Protein AF-A0A928QUG6-F1 (afdb_monomer_lite)

Foldseek 3Di:
DDDPDDDDDDDDDDDDFDAAPPPRHTDHPPDQADPVPRHGRDDPDPPDDDDDCPQLPDAQDFADWDWFDAPNDIQIAHSQARSLLVLLVSLLVLLVVLLVVLVVVCVVQPDFLLSCLPVSLVSLLVSLLSLLVNLVVNCVSVVHDPADSLRLLLVLLQVAQPLLQLVLVLQVLLQVQLCVQPVDNDRLCVQDPLQDDDDDGSSSSSRSRPDDDPDRNSVPSVPRRADPVRRRVSRVPRPPVVSSVSSSRSSSCSSLSSSVVCVVVPNRHDHDDPVLLVVLVVLVVCLVVVVDDPVCNVVSLSSSCRSPCPRPCSLVSLCVVRHDDPRSCVSCVSNDD

Structure (mmCIF, N/CA/C/O backbone):
data_AF-A0A928QUG6-F1
#
_entry.id   AF-A0A928QUG6-F1
#
loop_
_atom_site.group_PDB
_atom_site.id
_atom_site.type_symbol
_atom_site.label_atom_id
_atom_site.label_alt_id
_atom_site.label_comp_id
_atom_site.label_asym_id
_atom_site.label_entity_id
_atom_site.label_seq_id
_atom_site.pdbx_PDB_ins_code
_atom_site.Cartn_x
_atom_site.Cartn_y
_atom_site.Cartn_z
_atom_site.occupancy
_atom_site.B_iso_or_equiv
_atom_site.auth_seq_id
_atom_site.auth_comp_id
_atom_site.auth_asym_id
_atom_site.auth_atom_id
_atom_site.pdbx_PDB_model_num
ATOM 1 N N . MET A 1 1 ? -12.795 -9.755 -12.527 1.00 24.89 1 MET A N 1
ATOM 2 C CA . MET A 1 1 ? -13.502 -8.459 -12.502 1.00 24.89 1 MET A CA 1
ATOM 3 C C . MET A 1 1 ? -12.759 -7.602 -11.503 1.00 24.89 1 MET A C 1
ATOM 5 O O . MET A 1 1 ? -12.905 -7.826 -10.313 1.00 24.89 1 MET A O 1
ATOM 9 N N . GLY A 1 2 ? -11.847 -6.770 -11.998 1.00 34.31 2 GLY A N 1
ATOM 10 C CA . GLY A 1 2 ? -10.959 -5.951 -11.181 1.00 34.31 2 GLY A CA 1
ATOM 11 C C . GLY A 1 2 ? -11.266 -4.487 -11.429 1.00 34.31 2 GLY A C 1
ATOM 12 O O . GLY A 1 2 ? -11.304 -4.072 -12.585 1.00 34.31 2 GLY A O 1
ATOM 13 N N . ILE A 1 3 ? -11.521 -3.744 -10.355 1.00 27.66 3 ILE A N 1
ATOM 14 C CA . ILE A 1 3 ? -11.575 -2.283 -10.360 1.00 27.66 3 ILE A CA 1
ATOM 15 C C . ILE A 1 3 ? -11.129 -1.798 -8.968 1.00 27.66 3 ILE A C 1
ATOM 17 O O . ILE A 1 3 ? -11.948 -1.440 -8.133 1.00 27.66 3 ILE A O 1
ATOM 21 N N . TYR A 1 4 ? -9.822 -1.812 -8.700 1.00 31.61 4 TYR A N 1
ATOM 22 C CA . TYR A 1 4 ? -9.217 -0.984 -7.648 1.00 31.61 4 TYR A CA 1
ATOM 23 C C . TYR A 1 4 ? -8.287 0.015 -8.329 1.00 31.61 4 TYR A C 1
ATOM 25 O O . TYR A 1 4 ? -7.067 -0.101 -8.299 1.00 31.61 4 TYR A O 1
ATOM 33 N N . GLY A 1 5 ? -8.901 0.966 -9.028 1.00 32.59 5 GLY A N 1
ATOM 34 C CA . GLY A 1 5 ? -8.233 2.124 -9.596 1.00 32.59 5 GLY A CA 1
ATOM 35 C C . GLY A 1 5 ? -8.804 3.385 -8.965 1.00 32.59 5 GLY A C 1
ATOM 36 O O . GLY A 1 5 ? -10.018 3.485 -8.808 1.00 32.59 5 GLY A O 1
ATOM 37 N N . ILE A 1 6 ? -7.910 4.342 -8.714 1.00 32.06 6 ILE A N 1
ATOM 38 C CA . ILE A 1 6 ? -8.119 5.696 -8.180 1.00 32.06 6 ILE A CA 1
ATOM 39 C C . ILE A 1 6 ? -8.031 5.752 -6.655 1.00 32.06 6 ILE A C 1
ATOM 41 O O . ILE A 1 6 ? -9.001 5.438 -5.985 1.00 32.06 6 ILE A O 1
ATOM 45 N N . LEU A 1 7 ? -6.883 6.209 -6.144 1.00 27.28 7 LEU A N 1
ATOM 46 C CA . LEU A 1 7 ? -6.779 7.265 -5.131 1.00 27.28 7 LEU A CA 1
ATOM 47 C C . LEU A 1 7 ? -5.344 7.840 -5.130 1.00 27.28 7 LEU A C 1
ATOM 49 O O . LEU A 1 7 ? -4.390 7.117 -5.408 1.00 27.28 7 LEU A O 1
ATOM 53 N N . GLU A 1 8 ? -5.266 9.137 -4.813 1.00 32.50 8 GLU A N 1
ATOM 54 C CA . GLU A 1 8 ? -4.092 9.961 -4.464 1.00 32.50 8 GLU A CA 1
ATOM 55 C C . GLU A 1 8 ? -3.294 10.626 -5.614 1.00 32.50 8 GLU A C 1
ATOM 57 O O . GLU A 1 8 ? -2.327 10.102 -6.160 1.00 32.50 8 GLU A O 1
ATOM 62 N N . GLN A 1 9 ? -3.686 11.869 -5.939 1.00 29.44 9 GLN A N 1
ATOM 63 C CA . GLN A 1 9 ? -2.802 12.908 -6.487 1.00 29.44 9 GLN A CA 1
ATOM 64 C C . GLN A 1 9 ? -2.521 13.924 -5.372 1.00 29.44 9 GLN A C 1
ATOM 66 O O . GLN A 1 9 ? -3.443 14.502 -4.802 1.00 29.44 9 GLN A O 1
ATOM 71 N N . THR A 1 10 ? -1.246 14.137 -5.056 1.00 31.88 10 THR A N 1
ATOM 72 C CA . THR A 1 10 ? -0.776 15.000 -3.966 1.00 31.88 10 THR A CA 1
ATOM 73 C C . THR A 1 10 ? -0.618 16.465 -4.395 1.00 31.88 10 THR A C 1
ATOM 75 O O . THR A 1 10 ? -0.184 16.768 -5.506 1.00 31.88 10 THR A O 1
ATOM 78 N N . ALA A 1 11 ? -0.912 17.397 -3.479 1.00 36.25 11 ALA A N 1
ATOM 79 C CA . ALA A 1 11 ? -0.537 18.808 -3.583 1.00 36.25 11 ALA A CA 1
ATOM 80 C C . ALA A 1 11 ? -0.188 19.392 -2.201 1.00 36.25 11 ALA A C 1
ATOM 82 O O . ALA A 1 11 ? -1.088 19.690 -1.431 1.00 36.25 11 ALA A O 1
ATOM 83 N N . TYR A 1 12 ? 1.104 19.598 -1.915 1.00 30.88 12 TYR A N 1
ATOM 84 C CA . TYR A 1 12 ? 1.674 20.449 -0.844 1.00 30.88 12 TYR A CA 1
ATOM 85 C C . TYR A 1 12 ? 3.149 20.717 -1.237 1.00 30.88 12 TYR A C 1
ATOM 87 O O . TYR A 1 12 ? 3.777 19.818 -1.782 1.00 30.88 12 TYR A O 1
ATOM 95 N N . GLY A 1 13 ? 3.854 21.840 -1.064 1.00 27.72 13 GLY A N 1
ATOM 96 C CA . GLY A 1 13 ? 3.696 23.139 -0.410 1.00 27.72 13 GLY A CA 1
ATOM 97 C C . GLY A 1 13 ? 5.129 23.685 -0.165 1.00 27.72 13 GLY A C 1
ATOM 98 O O . GLY A 1 13 ? 5.943 22.967 0.394 1.00 27.72 13 GLY A O 1
ATOM 99 N N . GLY A 1 14 ? 5.457 24.903 -0.633 1.00 32.09 14 GLY A N 1
ATOM 100 C CA . GLY A 1 14 ? 6.634 25.737 -0.268 1.00 32.09 14 GLY A CA 1
ATOM 101 C C . GLY A 1 14 ? 8.060 25.137 -0.301 1.00 32.09 14 GLY A C 1
ATOM 102 O O . GLY A 1 14 ? 8.538 24.618 0.701 1.00 32.09 14 GLY A O 1
ATOM 103 N N . ILE A 1 15 ? 8.798 25.324 -1.405 1.00 35.66 15 ILE A N 1
ATOM 104 C CA . ILE A 1 15 ? 10.179 24.829 -1.609 1.00 35.66 15 ILE A CA 1
ATOM 105 C C . ILE A 1 15 ? 11.222 25.806 -1.026 1.00 35.66 15 ILE A C 1
ATOM 107 O O . ILE A 1 15 ? 11.335 26.946 -1.483 1.00 35.66 15 ILE A O 1
ATOM 111 N N . HIS A 1 16 ? 12.025 25.358 -0.056 1.00 43.12 16 HIS A N 1
ATOM 112 C CA . HIS A 1 16 ? 13.212 26.078 0.418 1.00 43.12 16 HIS A CA 1
ATOM 113 C C . HIS A 1 16 ? 14.397 25.808 -0.524 1.00 43.12 16 HIS A C 1
ATOM 115 O O . HIS A 1 16 ? 15.114 24.824 -0.362 1.00 43.12 16 HIS A O 1
ATOM 121 N N . MET A 1 17 ? 14.644 26.712 -1.474 1.00 52.47 17 MET A N 1
ATOM 122 C CA . MET A 1 17 ? 15.697 26.528 -2.482 1.00 52.47 17 MET A CA 1
ATOM 123 C C . MET A 1 17 ? 17.123 26.604 -1.890 1.00 52.47 17 MET A C 1
ATOM 125 O O . MET A 1 17 ? 17.480 27.630 -1.303 1.00 52.47 17 MET A O 1
ATOM 129 N N . PRO A 1 18 ? 17.969 25.565 -2.049 1.00 71.06 18 PRO A N 1
ATOM 130 C CA . PRO A 1 18 ? 19.345 25.563 -1.572 1.00 71.06 18 PRO A CA 1
ATOM 131 C C . PRO A 1 18 ? 20.275 26.435 -2.429 1.00 71.06 18 PRO A C 1
ATOM 133 O O . PRO A 1 18 ? 20.017 26.727 -3.596 1.00 71.06 18 PRO A O 1
ATOM 136 N N . PHE A 1 19 ? 21.415 26.813 -1.847 1.00 80.25 19 PHE A N 1
ATOM 137 C CA . PHE A 1 19 ? 22.471 27.579 -2.513 1.00 80.25 19 PHE A CA 1
ATOM 138 C C . PHE A 1 19 ? 23.751 26.746 -2.636 1.00 80.25 19 PHE A C 1
ATOM 140 O O . PHE A 1 19 ? 24.093 25.953 -1.756 1.00 80.25 19 PHE A O 1
ATOM 147 N N . CYS A 1 20 ? 24.486 26.929 -3.732 1.00 76.12 20 CYS A N 1
ATOM 148 C CA . CYS A 1 20 ? 25.786 26.309 -3.935 1.00 76.12 20 CYS A CA 1
ATOM 149 C C . CYS A 1 20 ? 26.795 26.861 -2.923 1.00 76.12 20 CYS A C 1
ATOM 151 O O . CYS A 1 20 ? 27.140 28.039 -2.950 1.00 76.12 20 CYS A O 1
ATOM 153 N N . THR A 1 21 ? 27.356 25.988 -2.091 1.00 78.50 21 THR A N 1
ATOM 154 C CA . THR A 1 21 ? 28.348 26.346 -1.063 1.00 78.50 21 THR A CA 1
ATOM 155 C C . THR A 1 21 ? 29.705 26.786 -1.622 1.00 78.50 21 THR A C 1
ATOM 157 O O . THR A 1 21 ? 30.584 27.167 -0.856 1.00 78.50 21 THR A O 1
ATOM 160 N N . ASN A 1 22 ? 29.898 26.727 -2.944 1.00 75.94 22 ASN A N 1
ATOM 161 C CA . ASN A 1 22 ? 31.144 27.107 -3.608 1.00 75.94 22 ASN A CA 1
ATOM 162 C C . ASN A 1 22 ? 31.076 28.462 -4.322 1.00 75.94 22 ASN A C 1
ATOM 164 O O . ASN A 1 22 ? 32.059 29.190 -4.306 1.00 75.94 22 ASN A O 1
ATOM 168 N N . CYS A 1 23 ? 29.953 28.790 -4.966 1.00 77.50 23 CYS A N 1
ATOM 169 C CA . CYS A 1 23 ? 29.808 30.027 -5.747 1.00 77.50 23 CYS A CA 1
ATOM 170 C C . CYS A 1 23 ? 28.582 30.867 -5.362 1.00 77.50 23 CYS A C 1
ATOM 172 O O . CYS A 1 23 ? 28.358 31.913 -5.956 1.00 77.50 23 CYS A O 1
ATOM 174 N N . GLY A 1 24 ? 27.776 30.424 -4.392 1.00 74.44 24 GLY A N 1
ATOM 175 C CA . GLY A 1 24 ? 26.604 31.158 -3.909 1.00 74.44 24 GLY A CA 1
ATOM 176 C C . GLY A 1 24 ? 25.381 31.108 -4.829 1.00 74.44 24 GLY A C 1
ATOM 177 O O . GLY A 1 24 ? 24.339 31.637 -4.462 1.00 74.44 24 GLY A O 1
ATOM 178 N N . THR A 1 25 ? 25.465 30.459 -5.994 1.00 79.44 25 THR A N 1
ATOM 179 C CA . THR A 1 25 ? 24.340 30.345 -6.934 1.00 79.44 25 THR A CA 1
ATOM 180 C C . THR A 1 25 ? 23.181 29.564 -6.322 1.00 79.44 25 THR A C 1
ATOM 182 O O . THR A 1 25 ? 23.383 28.481 -5.769 1.00 79.44 25 THR A O 1
ATOM 185 N N . GLN A 1 26 ? 21.961 30.079 -6.463 1.00 79.00 26 GLN A N 1
ATOM 186 C CA . GLN A 1 26 ? 20.743 29.359 -6.102 1.00 79.00 26 GLN A CA 1
ATOM 187 C C . GLN A 1 26 ? 20.560 28.143 -7.015 1.00 79.00 26 GLN A C 1
ATOM 189 O O . GLN A 1 26 ? 20.627 28.249 -8.239 1.00 79.00 26 GLN A O 1
ATOM 194 N N . VAL A 1 27 ? 20.352 26.971 -6.431 1.00 78.81 27 VAL A N 1
ATOM 195 C CA . VAL A 1 27 ? 20.217 25.711 -7.164 1.00 78.81 27 VAL A CA 1
ATOM 196 C C . VAL A 1 27 ? 18.874 25.067 -6.844 1.00 78.81 27 VAL A C 1
ATOM 198 O O . VAL A 1 27 ? 18.316 25.262 -5.769 1.00 78.81 27 VAL A O 1
ATOM 201 N N . ARG A 1 28 ? 18.333 24.298 -7.794 1.00 74.56 28 ARG A N 1
ATOM 202 C CA . ARG A 1 28 ? 17.108 23.517 -7.565 1.00 74.56 28 ARG A CA 1
ATOM 203 C C . ARG A 1 28 ? 17.367 22.468 -6.476 1.00 74.56 28 ARG A C 1
ATOM 205 O O . ARG A 1 28 ? 18.449 21.884 -6.461 1.00 74.56 28 ARG A O 1
ATOM 212 N N . ASP A 1 29 ? 16.373 22.154 -5.648 1.00 65.94 29 ASP A N 1
ATOM 213 C CA . ASP A 1 29 ? 16.453 21.132 -4.580 1.00 65.94 29 ASP A CA 1
ATOM 214 C C . ASP A 1 29 ? 16.923 19.753 -5.079 1.00 65.94 29 ASP A C 1
ATOM 216 O O . ASP A 1 29 ? 17.531 18.961 -4.349 1.00 65.94 29 ASP A O 1
ATOM 220 N N . THR A 1 30 ? 16.677 19.471 -6.358 1.00 64.56 30 THR A N 1
ATOM 221 C CA . THR A 1 30 ? 17.041 18.222 -7.031 1.00 64.56 30 THR A CA 1
ATOM 222 C C . THR A 1 30 ? 18.418 18.249 -7.707 1.00 64.56 30 THR A C 1
ATOM 224 O O . THR A 1 30 ? 18.866 17.217 -8.203 1.00 64.56 30 THR A O 1
ATOM 227 N N . ALA A 1 31 ? 19.132 19.380 -7.721 1.00 70.69 31 ALA A N 1
ATOM 228 C CA . ALA A 1 31 ? 20.411 19.503 -8.418 1.00 70.69 31 ALA A CA 1
ATOM 229 C C . ALA A 1 31 ? 21.549 18.774 -7.675 1.00 70.69 31 ALA A C 1
ATOM 231 O O . ALA A 1 31 ? 21.916 19.131 -6.556 1.00 70.69 31 ALA A O 1
ATOM 232 N N . ALA A 1 32 ? 22.147 17.767 -8.322 1.00 74.12 32 ALA A N 1
ATOM 233 C CA . ALA A 1 32 ? 23.333 17.064 -7.817 1.00 74.12 32 ALA A CA 1
ATOM 234 C C . ALA A 1 32 ? 24.632 17.868 -8.019 1.00 74.12 32 ALA A C 1
ATOM 236 O O . ALA A 1 32 ? 25.572 17.755 -7.231 1.00 74.12 32 ALA A O 1
ATOM 237 N N . PHE A 1 33 ? 24.665 18.721 -9.046 1.00 77.94 33 PHE A N 1
ATOM 238 C CA . PHE A 1 33 ? 25.792 19.584 -9.392 1.00 77.94 33 PHE A CA 1
ATOM 239 C C . PHE A 1 33 ? 25.310 21.020 -9.587 1.00 77.94 33 PHE A C 1
ATOM 241 O O . PHE A 1 33 ? 24.197 21.257 -10.060 1.00 77.94 33 PHE A O 1
ATOM 248 N N . CYS A 1 34 ? 26.150 21.988 -9.227 1.00 77.56 34 CYS A N 1
ATOM 249 C CA . CYS A 1 34 ? 25.896 23.385 -9.543 1.00 77.56 34 CYS A CA 1
ATOM 250 C C . CYS A 1 34 ? 25.986 23.594 -11.059 1.00 77.56 34 CYS A C 1
ATOM 252 O O . CYS A 1 34 ? 27.015 23.278 -11.652 1.00 77.56 34 CYS A O 1
ATOM 254 N N . HIS A 1 35 ? 24.942 24.156 -11.668 1.00 78.75 35 HIS A N 1
ATOM 255 C CA . HIS A 1 35 ? 24.927 24.452 -13.104 1.00 78.75 35 HIS A CA 1
ATOM 256 C C . HIS A 1 35 ? 25.938 25.539 -13.499 1.00 78.75 35 HIS A C 1
ATOM 258 O O . HIS A 1 35 ? 26.377 25.555 -14.641 1.00 78.75 35 HIS A O 1
ATOM 264 N N . GLU A 1 36 ? 26.351 26.390 -12.555 1.00 77.44 36 GLU A N 1
ATOM 265 C CA . GLU A 1 36 ? 27.323 27.461 -12.811 1.00 77.44 36 GLU A CA 1
ATOM 266 C C . GLU A 1 36 ? 28.781 27.015 -12.652 1.00 77.44 36 GLU A C 1
ATOM 268 O O . GLU A 1 36 ? 29.619 27.328 -13.487 1.00 77.44 36 GLU A O 1
ATOM 273 N N . CYS A 1 37 ? 29.124 26.274 -11.590 1.00 75.38 37 CYS A N 1
ATOM 274 C CA . CYS A 1 37 ? 30.528 25.920 -11.316 1.00 75.38 37 CYS A CA 1
ATOM 275 C C . CYS A 1 37 ? 30.855 24.425 -11.437 1.00 75.38 37 CYS A C 1
ATOM 277 O O . CYS A 1 37 ? 31.973 24.020 -11.124 1.00 75.38 37 CYS A O 1
ATOM 279 N N . GLY A 1 38 ? 29.887 23.587 -11.819 1.00 70.75 38 GLY A N 1
ATOM 280 C CA . GLY A 1 38 ? 30.064 22.142 -12.013 1.00 70.75 38 GLY A CA 1
ATOM 281 C C . GLY A 1 38 ? 30.342 21.336 -10.738 1.00 70.75 38 GLY A C 1
ATOM 282 O O . GLY A 1 38 ? 30.492 20.118 -10.794 1.00 70.75 38 GLY A O 1
ATOM 283 N N . LYS A 1 39 ? 30.415 21.983 -9.568 1.00 76.44 39 LYS A N 1
ATOM 284 C CA . LYS A 1 39 ? 30.767 21.328 -8.303 1.00 76.44 39 LYS A CA 1
ATOM 285 C C . LYS A 1 39 ? 29.560 20.618 -7.694 1.00 76.44 39 LYS A C 1
ATOM 287 O O . LYS A 1 39 ? 28.451 21.155 -7.693 1.00 76.44 39 LYS A O 1
ATOM 292 N N . ALA A 1 40 ? 29.789 19.422 -7.154 1.00 75.81 40 ALA A N 1
ATOM 293 C CA . ALA A 1 40 ? 28.755 18.631 -6.496 1.00 75.81 40 ALA A CA 1
ATOM 294 C C . ALA A 1 40 ? 28.164 19.377 -5.288 1.00 75.81 40 ALA A C 1
ATOM 296 O O . ALA A 1 40 ? 28.898 19.931 -4.462 1.00 75.81 40 ALA A O 1
ATOM 297 N N . ILE A 1 41 ? 26.837 19.374 -5.174 1.00 79.44 41 ILE A N 1
ATOM 298 C CA . ILE A 1 41 ? 26.124 19.982 -4.052 1.00 79.44 41 ILE A CA 1
ATOM 299 C C . ILE A 1 41 ? 26.145 18.993 -2.882 1.00 79.44 41 ILE A C 1
ATOM 301 O O . ILE A 1 41 ? 25.460 17.970 -2.897 1.00 79.44 41 ILE A O 1
ATOM 305 N N . LYS A 1 42 ? 26.946 19.286 -1.850 1.00 61.19 42 LYS A N 1
ATOM 306 C CA . LYS A 1 42 ? 26.921 18.532 -0.589 1.00 61.19 42 LYS A CA 1
ATOM 307 C C . LYS A 1 42 ? 25.608 18.829 0.136 1.00 61.19 42 LYS A C 1
ATOM 309 O O . LYS A 1 42 ? 25.471 19.885 0.749 1.00 61.19 42 LYS A O 1
ATOM 314 N N . LYS A 1 43 ? 24.650 17.904 0.064 1.00 58.62 43 LYS A N 1
ATOM 315 C CA . LYS A 1 43 ? 23.434 17.954 0.886 1.00 58.62 43 LYS A CA 1
ATOM 316 C C . LYS A 1 43 ? 23.827 17.750 2.360 1.00 58.62 43 LYS A C 1
ATOM 318 O O . LYS A 1 43 ? 24.643 16.863 2.623 1.00 58.62 43 LYS A O 1
ATOM 323 N N . PRO A 1 44 ? 23.310 18.547 3.316 1.00 41.19 44 PRO A N 1
ATOM 324 C CA . PRO A 1 44 ? 23.593 18.331 4.728 1.00 41.19 44 PRO A CA 1
ATOM 325 C C . PRO A 1 44 ? 23.080 16.948 5.158 1.00 41.19 44 PRO A C 1
ATOM 327 O O . PRO A 1 44 ? 21.884 16.698 5.210 1.00 41.19 44 PRO A O 1
ATOM 330 N N . ASN A 1 45 ? 24.045 16.056 5.390 1.00 39.44 45 ASN A N 1
ATOM 331 C CA . ASN A 1 45 ? 24.000 14.753 6.047 1.00 39.44 45 ASN A CA 1
ATOM 332 C C . ASN A 1 45 ? 22.750 13.880 5.839 1.00 39.44 45 ASN A C 1
ATOM 334 O O . ASN A 1 45 ? 21.875 13.788 6.696 1.00 39.44 45 ASN A O 1
ATOM 338 N N . ALA A 1 46 ? 22.835 13.023 4.817 1.00 38.09 46 ALA A N 1
ATOM 339 C CA . ALA A 1 46 ? 22.483 11.609 4.959 1.00 38.09 46 ALA A CA 1
ATOM 340 C C . ALA A 1 46 ? 23.477 10.943 5.938 1.00 38.09 46 ALA A C 1
ATOM 342 O O . ALA A 1 46 ? 24.375 10.202 5.553 1.00 38.09 46 ALA A O 1
ATOM 343 N N . GLY A 1 47 ? 23.382 11.314 7.213 1.00 33.50 47 GLY A N 1
ATOM 344 C CA . GLY A 1 47 ? 24.220 10.828 8.303 1.00 33.50 47 GLY A CA 1
ATOM 345 C C . GLY A 1 47 ? 23.434 9.887 9.201 1.00 33.50 47 GLY A C 1
ATOM 346 O O . GLY A 1 47 ? 23.179 10.214 10.351 1.00 33.50 47 GLY A O 1
ATOM 347 N N . ALA A 1 48 ? 23.028 8.745 8.652 1.00 33.91 48 ALA A N 1
ATOM 348 C CA . ALA A 1 48 ? 22.626 7.563 9.408 1.00 33.91 48 ALA A CA 1
ATOM 349 C C . ALA A 1 48 ? 22.866 6.320 8.537 1.00 33.91 48 ALA A C 1
ATOM 351 O O . ALA A 1 48 ? 21.936 5.634 8.128 1.00 33.91 48 ALA A O 1
ATOM 352 N N . SER A 1 49 ? 24.129 6.047 8.204 1.00 43.00 49 SER A N 1
ATOM 353 C CA . SER A 1 49 ? 24.531 4.701 7.794 1.00 43.00 49 SER A CA 1
ATOM 354 C C . SER A 1 49 ? 25.031 3.951 9.025 1.00 43.00 49 SER A C 1
ATOM 356 O O . SER A 1 49 ? 25.838 4.493 9.777 1.00 43.00 49 SER A O 1
ATOM 358 N N . ALA A 1 50 ? 24.588 2.701 9.158 1.00 38.25 50 ALA A N 1
ATOM 359 C CA . ALA A 1 50 ? 24.905 1.736 10.213 1.00 38.25 50 ALA A CA 1
ATOM 360 C C . ALA A 1 50 ? 24.155 1.909 11.551 1.00 38.25 50 ALA A C 1
ATOM 362 O O . ALA A 1 50 ? 24.740 2.159 12.599 1.00 38.25 50 ALA A O 1
ATOM 363 N N . SER A 1 51 ? 22.854 1.611 11.549 1.00 35.22 51 SER A N 1
ATOM 364 C CA . SER A 1 51 ? 22.305 0.777 12.624 1.00 35.22 51 SER A CA 1
ATOM 365 C C . SER A 1 51 ? 21.901 -0.538 11.981 1.00 35.22 51 SER A C 1
ATOM 367 O O . SER A 1 51 ? 21.171 -0.506 10.993 1.00 35.22 51 SER A O 1
ATOM 369 N N . GLY A 1 52 ? 22.446 -1.647 12.479 1.00 33.94 52 GLY A N 1
ATOM 370 C CA . GLY A 1 52 ? 22.285 -2.978 11.909 1.00 33.94 52 GLY A CA 1
ATOM 371 C C . GLY A 1 52 ? 20.833 -3.408 11.725 1.00 33.94 52 GLY A C 1
ATOM 372 O O . GLY A 1 52 ? 19.898 -2.676 12.042 1.00 33.94 52 GLY A O 1
ATOM 373 N N . CYS A 1 53 ? 20.679 -4.631 11.229 1.00 34.84 53 CYS A N 1
ATOM 374 C CA . CYS A 1 53 ? 19.467 -5.431 11.327 1.00 34.84 53 CYS A CA 1
ATOM 375 C C . CYS A 1 53 ? 18.977 -5.439 12.790 1.00 34.84 53 CYS A C 1
ATOM 377 O O . CYS A 1 53 ? 19.268 -6.347 13.555 1.00 34.84 53 CYS A O 1
ATOM 379 N N . LYS A 1 54 ? 18.317 -4.367 13.237 1.00 44.81 54 LYS A N 1
ATOM 380 C CA . LYS A 1 54 ? 17.359 -4.446 14.320 1.00 44.81 54 LYS A CA 1
ATOM 381 C C . LYS A 1 54 ? 16.202 -5.126 13.644 1.00 44.81 54 LYS A C 1
ATOM 383 O O . LYS A 1 54 ? 15.537 -4.501 12.816 1.00 44.81 54 LYS A O 1
ATOM 388 N N . ASP A 1 55 ? 16.089 -6.419 13.906 1.00 55.47 55 ASP A N 1
ATOM 389 C CA . ASP A 1 55 ? 14.991 -7.235 13.437 1.00 55.47 55 ASP A CA 1
ATOM 390 C C . ASP A 1 55 ? 13.713 -6.418 13.552 1.00 55.47 55 ASP A C 1
ATOM 392 O O . ASP A 1 55 ? 13.457 -5.766 14.572 1.00 55.47 55 ASP A O 1
ATOM 396 N N . PHE A 1 56 ? 12.952 -6.382 12.465 1.00 68.94 56 PHE A N 1
ATOM 397 C CA . PHE A 1 56 ? 11.604 -5.848 12.462 1.00 68.94 56 PHE A CA 1
ATOM 398 C C . PHE A 1 56 ? 10.737 -6.778 13.318 1.00 68.94 56 PHE A C 1
ATOM 400 O O . PHE A 1 56 ? 9.940 -7.565 12.804 1.00 68.94 56 PHE A O 1
ATOM 407 N N . ASN A 1 57 ? 10.977 -6.762 14.630 1.00 77.69 57 ASN A N 1
ATOM 408 C CA . ASN A 1 57 ? 10.371 -7.655 15.594 1.00 77.69 57 ASN A CA 1
ATOM 409 C C . ASN A 1 57 ? 9.005 -7.092 15.965 1.00 77.69 57 ASN A C 1
ATOM 411 O O . ASN A 1 57 ? 8.814 -6.462 17.002 1.00 77.69 57 ASN A O 1
ATOM 415 N N . ILE A 1 58 ? 8.099 -7.221 15.005 1.00 88.50 58 ILE A N 1
ATOM 416 C CA . ILE A 1 58 ? 6.671 -7.118 15.223 1.00 88.50 58 ILE A CA 1
ATOM 417 C C . ILE A 1 58 ? 6.244 -8.456 15.812 1.00 88.50 58 ILE A C 1
ATOM 419 O O . ILE A 1 58 ? 6.425 -9.488 15.160 1.00 88.50 58 ILE A O 1
ATOM 423 N N . ASP A 1 59 ? 5.700 -8.416 17.020 1.00 87.75 59 ASP A N 1
ATOM 424 C CA . ASP A 1 59 ? 5.057 -9.571 17.629 1.00 87.75 59 ASP A CA 1
ATOM 425 C C . ASP A 1 59 ? 3.590 -9.636 17.204 1.00 87.75 59 ASP A C 1
ATOM 427 O O . ASP A 1 59 ? 2.917 -8.609 17.057 1.00 87.75 59 ASP A O 1
ATOM 431 N N . PHE A 1 60 ? 3.088 -10.855 17.035 1.00 89.56 60 PHE A N 1
ATOM 432 C CA . PHE A 1 60 ? 1.664 -11.118 16.990 1.00 89.56 60 PHE A CA 1
ATOM 433 C C . PHE A 1 60 ? 1.037 -10.627 18.296 1.00 89.56 60 PHE A C 1
ATOM 435 O O . PHE A 1 60 ? 1.382 -11.089 19.385 1.00 89.56 60 PHE A O 1
ATOM 442 N N . ALA A 1 61 ? 0.112 -9.681 18.182 1.00 85.56 61 ALA A N 1
ATOM 443 C CA . ALA A 1 61 ? -0.614 -9.153 19.320 1.00 85.56 61 ALA A CA 1
ATOM 444 C C . ALA A 1 61 ? -2.084 -8.943 18.942 1.00 85.56 61 ALA A C 1
ATOM 446 O O . ALA A 1 61 ? -2.355 -8.348 17.891 1.00 85.56 61 ALA A O 1
ATOM 447 N N . PRO A 1 62 ? -3.037 -9.387 19.784 1.00 86.75 62 PRO A N 1
ATOM 448 C CA . PRO A 1 62 ? -4.406 -8.919 19.665 1.00 86.75 62 PRO A CA 1
ATOM 449 C C . PRO A 1 62 ? -4.431 -7.411 19.919 1.00 86.75 62 PRO A C 1
ATOM 451 O O . PRO A 1 62 ? -3.624 -6.876 20.689 1.00 86.75 62 PRO A O 1
ATOM 454 N N . GLY A 1 63 ? -5.356 -6.718 19.266 1.00 91.19 63 GLY A N 1
ATOM 455 C CA . GLY A 1 63 ? -5.583 -5.316 19.572 1.00 91.19 63 GLY A CA 1
ATOM 456 C C . GLY A 1 63 ? -6.314 -5.158 20.898 1.00 91.19 63 GLY A C 1
ATOM 457 O O . GLY A 1 63 ? -6.755 -6.122 21.530 1.00 91.19 63 GLY A O 1
ATOM 458 N N . LYS A 1 64 ? -6.430 -3.912 21.332 1.00 94.06 64 LYS A N 1
ATOM 459 C CA . LYS A 1 64 ? -7.137 -3.535 22.552 1.00 94.06 64 LYS A CA 1
ATOM 460 C C . LYS A 1 64 ? -8.171 -2.469 22.250 1.00 94.06 64 LYS A C 1
ATOM 462 O O . LYS A 1 64 ? -7.975 -1.618 21.383 1.00 94.06 64 LYS A O 1
ATOM 467 N N . GLU A 1 65 ? -9.243 -2.479 23.029 1.00 95.44 65 GLU A N 1
ATOM 468 C CA . GLU A 1 65 ? -10.198 -1.383 22.995 1.00 95.44 65 GLU A CA 1
ATOM 469 C C . GLU A 1 65 ? -9.471 -0.076 23.329 1.00 95.44 65 GLU A C 1
ATOM 471 O O . GLU A 1 65 ? -8.777 0.035 24.346 1.00 95.44 65 GLU A O 1
ATOM 476 N N . THR A 1 66 ? -9.601 0.903 22.438 1.00 94.88 66 THR A N 1
ATOM 477 C CA . THR A 1 66 ? -8.955 2.205 22.585 1.00 94.88 66 THR A CA 1
ATOM 478 C C . THR A 1 66 ? -10.022 3.284 22.590 1.00 94.88 66 THR A C 1
ATOM 480 O O . THR A 1 66 ? -10.819 3.388 21.663 1.00 94.88 66 THR A O 1
ATOM 483 N N . VAL A 1 67 ? -10.039 4.102 23.641 1.00 95.94 67 VAL A N 1
ATOM 484 C CA . VAL A 1 67 ? -11.066 5.127 23.852 1.00 95.94 67 VAL A CA 1
ATOM 485 C C . VAL A 1 67 ? -10.445 6.515 23.751 1.00 95.94 67 VAL A C 1
ATOM 487 O O . VAL A 1 67 ? -9.441 6.808 24.399 1.00 95.94 67 VAL A O 1
ATOM 490 N N . PHE A 1 68 ? -11.079 7.382 22.969 1.00 95.31 68 PHE A N 1
ATOM 491 C CA . PHE A 1 68 ? -10.740 8.795 22.839 1.00 95.31 68 PHE A CA 1
ATOM 492 C C . PHE A 1 68 ? -11.884 9.659 23.367 1.00 95.31 68 PHE A C 1
ATOM 494 O O . PHE A 1 68 ? -13.051 9.321 23.188 1.00 95.31 68 PHE A O 1
ATOM 501 N N . SER A 1 69 ? -11.559 10.792 23.987 1.00 94.25 69 SER A N 1
ATOM 502 C CA . SER A 1 69 ? -12.532 11.866 24.215 1.00 94.25 69 SER A CA 1
ATOM 503 C C . SER A 1 69 ? -12.513 12.805 23.017 1.00 94.25 69 SER A C 1
ATOM 505 O O . SER A 1 69 ? -11.436 13.149 22.534 1.00 94.25 69 SER A O 1
ATOM 507 N N . LEU A 1 70 ? -13.686 13.221 22.550 1.00 93.12 70 LEU A N 1
ATOM 508 C CA . LEU A 1 70 ? -13.850 14.309 21.594 1.00 93.12 70 LEU A CA 1
ATOM 509 C C . LEU A 1 70 ? -15.071 15.136 21.988 1.00 93.12 70 LEU A C 1
ATOM 511 O O . LEU A 1 70 ? -16.200 14.645 21.952 1.00 93.12 70 LEU A O 1
ATOM 515 N N . CYS A 1 71 ? -14.853 16.392 22.374 1.00 92.06 71 CYS A N 1
ATOM 516 C CA . CYS A 1 71 ? -15.903 17.305 22.829 1.00 92.06 71 CYS A CA 1
ATOM 517 C C . CYS A 1 71 ? -16.777 16.715 23.958 1.00 92.06 71 CYS A C 1
ATOM 519 O O . CYS A 1 71 ? -17.990 16.923 23.986 1.00 92.06 71 CYS A O 1
ATOM 521 N N . GLY A 1 72 ? -16.169 15.956 24.876 1.00 89.00 72 GLY A N 1
ATOM 522 C CA . GLY A 1 72 ? -16.863 15.298 25.990 1.00 89.00 72 GLY A CA 1
ATOM 523 C C . GLY A 1 72 ? -17.625 14.018 25.623 1.00 89.00 72 GLY A C 1
ATOM 524 O O . GLY A 1 72 ? -18.197 13.389 26.511 1.00 89.00 72 GLY A O 1
ATOM 525 N N . GLN A 1 73 ? -17.623 13.603 24.350 1.00 90.31 73 GLN A N 1
ATOM 526 C CA . GLN A 1 73 ? -18.128 12.299 23.922 1.00 90.31 73 GLN A CA 1
ATOM 527 C C . GLN A 1 73 ? -16.980 11.290 23.826 1.00 90.31 73 GLN A C 1
ATOM 529 O O . GLN A 1 73 ? -15.900 11.608 23.332 1.00 90.31 73 GLN A O 1
ATOM 534 N N . LEU A 1 74 ? -17.234 10.055 24.259 1.00 92.88 74 LEU A N 1
ATOM 535 C CA . LEU A 1 74 ? -16.292 8.952 24.098 1.00 92.88 74 LEU A CA 1
ATOM 536 C C . LEU A 1 74 ? -16.438 8.321 22.707 1.00 92.88 74 LEU A C 1
ATOM 538 O O . LEU A 1 74 ? -17.545 7.996 22.271 1.00 92.88 74 LEU A O 1
ATOM 542 N N . ILE A 1 75 ? -15.310 8.151 22.023 1.00 92.50 75 ILE A N 1
ATOM 543 C CA . ILE A 1 75 ? -15.176 7.448 20.749 1.00 92.50 75 ILE A CA 1
ATOM 544 C C . ILE A 1 75 ? -14.341 6.201 21.010 1.00 92.50 75 ILE A C 1
ATOM 546 O O . ILE A 1 75 ? -13.168 6.300 21.371 1.00 92.50 75 ILE A O 1
ATOM 550 N N . THR A 1 76 ? -14.953 5.038 20.827 1.00 93.31 76 THR A N 1
ATOM 551 C CA . THR A 1 76 ? -14.315 3.739 21.048 1.00 93.31 76 THR A CA 1
ATOM 552 C C . THR A 1 76 ? -13.887 3.142 19.718 1.00 93.31 76 THR A C 1
ATOM 554 O O . THR A 1 76 ? -14.739 2.928 18.864 1.00 93.31 76 THR A O 1
ATOM 557 N N . ILE A 1 77 ? -12.596 2.850 19.573 1.00 94.19 77 ILE A N 1
ATOM 558 C CA . ILE A 1 77 ? -12.034 2.019 18.507 1.00 94.19 77 ILE A CA 1
ATOM 559 C C . ILE A 1 77 ? -11.961 0.583 19.022 1.00 94.19 77 ILE A C 1
ATOM 561 O O . ILE A 1 77 ? -11.442 0.333 20.116 1.00 94.19 77 ILE A O 1
ATOM 565 N N . SER A 1 78 ? -12.503 -0.348 18.241 1.00 95.00 78 SER A N 1
ATOM 566 C CA . SER A 1 78 ? -12.594 -1.750 18.635 1.00 95.00 78 SER A CA 1
ATOM 567 C C . SER A 1 78 ? -11.214 -2.433 18.668 1.00 95.00 78 SER A C 1
ATOM 569 O O . SER A 1 78 ? -10.294 -1.983 17.973 1.00 95.00 78 SER A O 1
ATOM 571 N N . PRO A 1 79 ? -11.044 -3.523 19.442 1.00 96.25 79 PRO A N 1
ATOM 572 C CA . PRO A 1 79 ? -9.807 -4.306 19.450 1.00 96.25 79 PRO A CA 1
ATOM 573 C C . PRO A 1 79 ? -9.366 -4.765 18.053 1.00 96.25 79 PRO A C 1
ATOM 575 O O . PRO A 1 79 ? -8.181 -4.741 17.733 1.00 96.25 79 PRO A O 1
ATOM 578 N N . GLU A 1 80 ? -10.307 -5.131 17.189 1.00 95.56 80 GLU A N 1
ATOM 579 C CA . GLU A 1 80 ? -10.039 -5.634 15.839 1.00 95.56 80 GLU A CA 1
ATOM 580 C C . GLU A 1 80 ? -9.442 -4.526 14.955 1.00 95.56 80 GLU A C 1
ATOM 582 O O . GLU A 1 80 ? -8.497 -4.754 14.191 1.00 95.56 80 GLU A O 1
ATOM 587 N N . MET A 1 81 ? -9.973 -3.305 15.075 1.00 95.25 81 MET A N 1
ATOM 588 C CA . MET A 1 81 ? -9.478 -2.130 14.357 1.00 95.25 81 MET A CA 1
ATOM 589 C C . MET A 1 81 ? -8.161 -1.615 14.940 1.00 95.25 81 MET A C 1
ATOM 591 O O . MET A 1 81 ? -7.289 -1.185 14.183 1.00 95.25 81 MET A O 1
ATOM 595 N N . ASP A 1 82 ? -7.965 -1.719 16.255 1.00 96.12 82 ASP A N 1
ATOM 596 C CA . ASP A 1 82 ? -6.680 -1.425 16.895 1.00 96.12 82 ASP A CA 1
ATOM 597 C C . ASP A 1 82 ? -5.577 -2.378 16.418 1.00 96.12 82 ASP A C 1
ATOM 599 O O . ASP A 1 82 ? -4.493 -1.921 16.045 1.00 96.12 82 ASP A O 1
ATOM 603 N N . ALA A 1 83 ? -5.868 -3.681 16.324 1.00 96.06 83 ALA A N 1
ATOM 604 C CA . ALA A 1 83 ? -4.944 -4.675 15.778 1.00 96.06 83 ALA A CA 1
ATOM 605 C C . ALA A 1 83 ? -4.531 -4.319 14.341 1.00 96.06 83 ALA A C 1
ATOM 607 O O . ALA A 1 83 ? -3.340 -4.263 14.018 1.00 96.06 83 ALA A O 1
ATOM 608 N N . PHE A 1 84 ? -5.513 -4.006 13.489 1.00 96.38 84 PHE A N 1
ATOM 609 C CA . PHE A 1 84 ? -5.268 -3.573 12.115 1.00 96.38 84 PHE A CA 1
ATOM 610 C C . PHE A 1 84 ? -4.405 -2.309 12.061 1.00 96.38 84 PHE A C 1
ATOM 612 O O . PHE A 1 84 ? -3.414 -2.262 11.328 1.00 96.38 84 PHE A O 1
ATOM 619 N N . ASN A 1 85 ? -4.745 -1.291 12.857 1.00 96.12 85 ASN A N 1
ATOM 620 C CA . ASN A 1 85 ? -4.013 -0.031 12.903 1.00 96.12 85 ASN A CA 1
ATOM 621 C C . ASN A 1 85 ? -2.559 -0.234 13.349 1.00 96.12 85 ASN A C 1
ATOM 623 O O . ASN A 1 85 ? -1.641 0.381 12.801 1.00 96.12 85 ASN A O 1
ATOM 627 N N . ASN A 1 86 ? -2.338 -1.124 14.316 1.00 95.31 86 ASN A N 1
ATOM 628 C CA . ASN A 1 86 ? -1.013 -1.453 14.810 1.00 95.31 86 ASN A CA 1
ATOM 629 C C . ASN A 1 86 ? -0.143 -2.081 13.707 1.00 95.31 86 ASN A C 1
ATOM 631 O O . ASN A 1 86 ? 0.941 -1.566 13.414 1.00 95.31 86 ASN A O 1
ATOM 635 N N . TYR A 1 87 ? -0.640 -3.116 13.017 1.00 96.56 87 TYR A N 1
ATOM 636 C CA . TYR A 1 87 ? 0.073 -3.695 11.873 1.00 96.56 87 TYR A CA 1
ATOM 637 C C . TYR A 1 87 ? 0.299 -2.658 10.769 1.00 96.56 87 TYR A C 1
ATOM 639 O O . TYR A 1 87 ? 1.428 -2.500 10.304 1.00 96.56 87 TYR A O 1
ATOM 647 N N . ARG A 1 88 ? -0.726 -1.875 10.411 1.00 96.94 88 ARG A N 1
ATOM 648 C CA . ARG A 1 88 ? -0.633 -0.811 9.401 1.00 96.94 88 ARG A CA 1
ATOM 649 C C . ARG A 1 88 ? 0.514 0.161 9.693 1.00 96.94 88 ARG A C 1
ATOM 651 O O . ARG A 1 88 ? 1.280 0.484 8.783 1.00 96.94 88 ARG A O 1
ATOM 658 N N . LYS A 1 89 ? 0.664 0.611 10.943 1.00 94.94 89 LYS A N 1
ATOM 659 C CA . LYS A 1 89 ? 1.718 1.558 11.349 1.00 94.94 89 LYS A CA 1
ATOM 660 C C . LYS A 1 89 ? 3.099 0.930 11.373 1.00 94.94 89 LYS A C 1
ATOM 662 O O . LYS A 1 89 ? 4.054 1.521 10.867 1.00 94.94 89 LYS A O 1
ATOM 667 N N . GLN A 1 90 ? 3.213 -0.266 11.942 1.00 95.44 90 GLN A N 1
ATOM 668 C CA . GLN A 1 90 ? 4.498 -0.947 12.021 1.00 95.44 90 GLN A CA 1
ATOM 669 C C . GLN A 1 90 ? 5.018 -1.302 10.623 1.00 95.44 90 GLN A C 1
ATOM 671 O O . GLN A 1 90 ? 6.166 -0.987 10.312 1.00 95.44 90 GLN A O 1
ATOM 676 N N . PHE A 1 91 ? 4.171 -1.836 9.739 1.00 97.31 91 PHE A N 1
ATOM 677 C CA . PHE A 1 91 ? 4.551 -2.125 8.355 1.00 97.31 91 PHE A CA 1
ATOM 678 C C . PHE A 1 91 ? 4.833 -0.860 7.540 1.00 97.31 91 PHE A C 1
ATOM 680 O O . PHE A 1 91 ? 5.796 -0.869 6.778 1.00 97.31 91 PHE A O 1
ATOM 687 N N . SER A 1 92 ? 4.091 0.242 7.731 1.00 96.88 92 SER A N 1
ATOM 688 C CA . SER A 1 92 ? 4.406 1.531 7.080 1.00 96.88 92 SER A CA 1
ATOM 689 C C . SER A 1 92 ? 5.840 1.976 7.384 1.00 96.88 92 SER A C 1
ATOM 691 O O . SER A 1 92 ? 6.616 2.298 6.480 1.00 96.88 92 SER A O 1
ATOM 693 N N . ARG A 1 93 ? 6.245 1.913 8.660 1.00 95.19 93 ARG A N 1
ATOM 694 C CA . ARG A 1 93 ? 7.604 2.281 9.081 1.00 95.19 93 ARG A CA 1
ATOM 695 C C . ARG A 1 93 ? 8.667 1.442 8.369 1.00 95.19 93 ARG A C 1
ATOM 697 O O . ARG A 1 93 ? 9.672 1.991 7.914 1.00 95.19 93 ARG A O 1
ATOM 704 N N . ILE A 1 94 ? 8.455 0.131 8.277 1.00 95.56 94 ILE A N 1
ATOM 705 C CA . ILE A 1 94 ? 9.378 -0.796 7.608 1.00 95.56 94 ILE A CA 1
ATOM 706 C C . ILE A 1 94 ? 9.420 -0.511 6.107 1.00 95.56 94 ILE A C 1
ATOM 708 O O . ILE A 1 94 ? 10.502 -0.339 5.545 1.00 95.56 94 ILE A O 1
ATOM 712 N N . ALA A 1 95 ? 8.250 -0.408 5.477 1.00 97.56 95 ALA A N 1
ATOM 713 C CA . ALA A 1 95 ? 8.095 -0.133 4.056 1.00 97.56 95 ALA A CA 1
ATOM 714 C C . ALA A 1 95 ? 8.795 1.167 3.663 1.00 97.56 95 ALA A C 1
ATOM 716 O O . ALA A 1 95 ? 9.501 1.202 2.661 1.00 97.56 95 ALA A O 1
ATOM 717 N N . ARG A 1 96 ? 8.689 2.218 4.483 1.00 96.62 96 ARG A N 1
ATOM 718 C CA . ARG A 1 96 ? 9.348 3.503 4.226 1.00 96.62 96 ARG A CA 1
ATOM 719 C C . ARG A 1 96 ? 10.870 3.400 4.269 1.00 96.62 96 ARG A C 1
ATOM 721 O O . ARG A 1 96 ? 1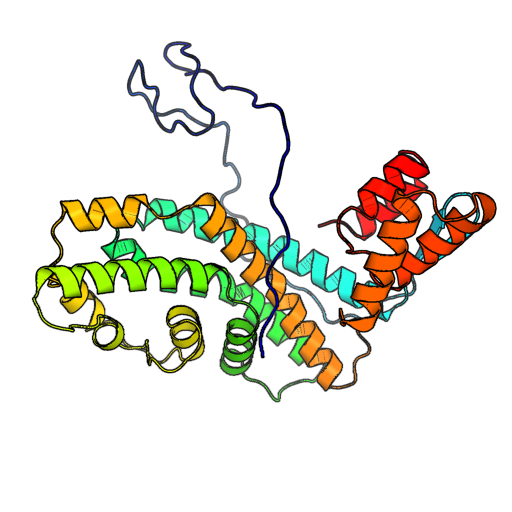1.543 3.976 3.417 1.00 96.62 96 ARG A O 1
ATOM 728 N N . ILE A 1 97 ? 11.419 2.649 5.225 1.00 96.12 97 ILE A N 1
ATOM 729 C CA . ILE A 1 97 ? 12.861 2.362 5.278 1.00 96.12 97 ILE A CA 1
ATOM 730 C C . ILE A 1 97 ? 13.276 1.593 4.020 1.00 96.12 97 ILE A C 1
ATOM 732 O O . ILE A 1 97 ? 14.221 1.989 3.344 1.00 96.12 97 ILE A O 1
ATOM 736 N N . LYS A 1 98 ? 12.534 0.544 3.654 1.00 97.38 98 LYS A N 1
ATOM 737 C CA . LYS A 1 98 ? 12.887 -0.324 2.525 1.00 97.38 98 LYS A CA 1
ATOM 738 C C . LYS A 1 98 ? 12.691 0.314 1.155 1.00 97.38 98 LYS A C 1
ATOM 740 O O . LYS A 1 98 ? 13.494 0.075 0.261 1.00 97.38 98 LYS A O 1
ATOM 745 N N . ALA A 1 99 ? 11.706 1.187 0.992 1.00 96.81 99 ALA A N 1
ATOM 746 C CA . ALA A 1 99 ? 11.550 1.998 -0.210 1.00 96.81 99 ALA A CA 1
ATOM 747 C C . ALA A 1 99 ? 12.697 3.013 -0.359 1.00 96.81 99 ALA A C 1
ATOM 749 O O . ALA A 1 99 ? 13.175 3.257 -1.465 1.00 96.81 99 ALA A O 1
ATOM 750 N N . ASN A 1 100 ? 13.196 3.573 0.749 1.00 96.06 100 ASN A N 1
ATOM 751 C CA . ASN A 1 100 ? 14.389 4.420 0.718 1.00 96.06 100 ASN A CA 1
ATOM 752 C C . ASN A 1 100 ? 15.656 3.617 0.386 1.00 96.06 100 ASN A C 1
ATOM 754 O O . ASN A 1 100 ? 16.464 4.085 -0.415 1.00 96.06 100 ASN A O 1
ATOM 758 N N . ASP A 1 101 ? 15.813 2.413 0.945 1.00 96.69 101 ASP A N 1
ATOM 759 C CA . ASP A 1 101 ? 16.915 1.503 0.604 1.00 96.69 101 ASP A CA 1
ATOM 760 C C . ASP A 1 101 ? 16.884 1.136 -0.894 1.00 96.69 101 ASP A C 1
ATOM 762 O O . ASP A 1 101 ? 17.906 1.250 -1.574 1.00 96.69 101 ASP A O 1
ATOM 766 N N . LEU A 1 102 ? 15.701 0.797 -1.430 1.00 96.62 102 LEU A N 1
ATOM 767 C CA . LEU A 1 102 ? 15.477 0.570 -2.862 1.00 96.62 102 LEU A CA 1
ATOM 768 C C . LEU A 1 102 ? 15.894 1.785 -3.688 1.00 96.62 102 LEU A C 1
ATOM 770 O O . LEU A 1 102 ? 16.645 1.639 -4.648 1.00 96.62 102 LEU A O 1
ATOM 774 N N . ARG A 1 103 ? 15.434 2.985 -3.316 1.00 97.19 103 ARG A N 1
ATOM 775 C CA . ARG A 1 103 ? 15.769 4.221 -4.033 1.00 97.19 103 ARG A CA 1
ATOM 776 C C . ARG A 1 103 ? 17.279 4.456 -4.061 1.00 97.19 103 ARG A C 1
ATOM 778 O O . ARG A 1 103 ? 17.824 4.810 -5.103 1.00 97.19 103 ARG A O 1
ATOM 785 N N . ASN A 1 104 ? 17.964 4.253 -2.939 1.00 96.00 104 ASN A N 1
ATOM 786 C CA . ASN A 1 104 ? 19.416 4.410 -2.862 1.00 96.00 104 ASN A CA 1
ATOM 787 C C . ASN A 1 104 ? 20.142 3.402 -3.764 1.00 96.00 104 ASN A C 1
ATOM 789 O O . ASN A 1 104 ? 21.078 3.767 -4.474 1.00 96.00 104 ASN A O 1
ATOM 793 N N . GLU A 1 105 ? 19.697 2.145 -3.768 1.00 95.88 105 GLU A N 1
ATOM 794 C CA . GLU A 1 105 ? 20.286 1.098 -4.603 1.00 95.88 105 GLU A CA 1
ATOM 795 C C . GLU A 1 105 ? 19.978 1.297 -6.097 1.00 95.88 105 GLU A C 1
ATOM 797 O O . GLU A 1 105 ? 20.855 1.068 -6.931 1.00 95.88 105 GLU A O 1
ATOM 802 N N . TYR A 1 106 ? 18.792 1.819 -6.433 1.00 95.56 106 TYR A N 1
ATOM 803 C CA . TYR A 1 106 ? 18.432 2.251 -7.785 1.00 95.56 106 TYR A CA 1
ATOM 804 C C . TYR A 1 106 ? 19.450 3.265 -8.310 1.00 95.56 106 TYR A C 1
ATOM 806 O O . TYR A 1 106 ? 20.066 3.033 -9.346 1.00 95.56 106 TYR A O 1
ATOM 814 N N . TRP A 1 107 ? 19.694 4.351 -7.569 1.00 94.19 107 TRP A N 1
ATOM 815 C CA . TRP A 1 107 ? 20.640 5.393 -7.984 1.00 94.19 107 TRP A CA 1
ATOM 816 C C . TRP A 1 107 ? 22.077 4.891 -8.137 1.00 94.19 107 TRP A C 1
ATOM 818 O O . TRP A 1 107 ? 22.837 5.438 -8.933 1.00 94.19 107 TRP A O 1
ATOM 828 N N . ALA A 1 108 ? 22.458 3.865 -7.376 1.00 95.38 108 ALA A N 1
ATOM 829 C CA . ALA A 1 108 ? 23.793 3.291 -7.436 1.00 95.38 108 ALA A CA 1
ATOM 830 C C . ALA A 1 108 ? 23.981 2.320 -8.614 1.00 95.38 108 ALA A C 1
ATOM 832 O O . ALA A 1 108 ? 25.078 2.250 -9.169 1.00 95.38 108 ALA A O 1
ATOM 833 N N . ARG A 1 109 ? 22.948 1.543 -8.972 1.00 91.31 109 ARG A N 1
ATOM 834 C CA . ARG A 1 109 ? 23.072 0.399 -9.897 1.00 91.31 109 ARG A CA 1
ATOM 835 C C . ARG A 1 109 ? 22.381 0.600 -11.248 1.00 91.31 109 ARG A C 1
ATOM 837 O O . ARG A 1 109 ? 22.774 -0.051 -12.214 1.00 91.31 109 ARG A O 1
ATOM 844 N N . ILE A 1 110 ? 21.377 1.472 -11.342 1.00 90.81 110 ILE A N 1
ATOM 845 C CA . ILE A 1 110 ? 20.555 1.648 -12.545 1.00 90.81 110 ILE A CA 1
ATOM 846 C C . ILE A 1 110 ? 20.935 2.955 -13.242 1.00 90.81 110 ILE A C 1
ATOM 848 O O . ILE A 1 110 ? 20.712 4.049 -12.732 1.00 90.81 110 ILE A O 1
ATOM 852 N N . THR A 1 111 ? 21.517 2.835 -14.434 1.00 93.25 111 THR A N 1
ATOM 853 C CA . THR A 1 111 ? 22.059 3.969 -15.210 1.00 93.25 111 THR A CA 1
ATOM 854 C C . THR A 1 111 ? 21.468 4.088 -16.613 1.00 93.25 111 THR A C 1
ATOM 856 O O . THR A 1 111 ? 21.649 5.104 -17.280 1.00 93.25 111 THR A O 1
ATOM 859 N N . ASN A 1 112 ? 20.780 3.049 -17.080 1.00 89.06 112 ASN A N 1
ATOM 860 C CA . ASN A 1 112 ? 20.176 2.964 -18.404 1.00 89.06 112 ASN A CA 1
ATOM 861 C C . ASN A 1 112 ? 19.058 1.910 -18.427 1.00 89.06 112 ASN A C 1
ATOM 863 O O . ASN A 1 112 ? 18.866 1.169 -17.458 1.00 89.06 112 ASN A O 1
ATOM 867 N N . LEU A 1 113 ? 18.361 1.818 -19.564 1.00 87.00 113 LEU A N 1
ATOM 868 C CA . LEU A 1 113 ? 17.255 0.881 -19.764 1.00 87.00 113 LEU A CA 1
ATOM 869 C C . LEU A 1 113 ? 17.641 -0.576 -19.480 1.00 87.00 113 LEU A C 1
ATOM 871 O O . LEU A 1 113 ? 16.867 -1.291 -18.859 1.00 87.00 113 LEU A O 1
ATOM 875 N N . ASP A 1 114 ? 18.829 -1.011 -19.892 1.00 83.31 114 ASP A N 1
ATOM 876 C CA . ASP A 1 114 ? 19.246 -2.407 -19.740 1.00 83.31 114 ASP A CA 1
ATOM 877 C C . ASP A 1 114 ? 19.405 -2.743 -18.258 1.00 83.31 114 ASP A C 1
ATOM 879 O O . ASP A 1 114 ? 18.813 -3.702 -17.778 1.00 83.31 114 ASP A O 1
ATOM 883 N N . SER A 1 115 ? 20.121 -1.892 -17.514 1.00 85.38 115 SER A N 1
ATOM 884 C CA . SER A 1 115 ? 20.248 -2.039 -16.061 1.00 85.38 115 SER A CA 1
ATOM 885 C C . SER A 1 115 ? 18.904 -1.927 -15.340 1.00 85.38 115 SER A C 1
ATOM 887 O O . SER A 1 115 ? 18.703 -2.603 -14.340 1.00 85.38 115 SER A O 1
ATOM 889 N N . PHE A 1 116 ? 17.959 -1.126 -15.840 1.00 86.50 116 PHE A N 1
ATOM 890 C CA . PHE A 1 116 ? 16.608 -1.084 -15.284 1.00 86.50 116 PHE A CA 1
ATOM 891 C C . PHE A 1 116 ? 15.903 -2.432 -15.470 1.00 86.50 116 PHE A C 1
ATOM 893 O O . PHE A 1 116 ? 15.449 -3.023 -14.499 1.00 86.50 116 PHE A O 1
ATOM 900 N N . LEU A 1 117 ? 15.878 -2.955 -16.696 1.00 80.12 117 LEU A N 1
ATOM 901 C CA . LEU A 1 117 ? 15.188 -4.202 -17.024 1.00 80.12 117 LEU A CA 1
ATOM 902 C C . LEU A 1 117 ? 15.812 -5.439 -16.360 1.00 80.12 117 LEU A C 1
ATOM 904 O O . LEU A 1 117 ? 15.094 -6.402 -16.108 1.00 80.12 117 LEU A O 1
ATOM 908 N N . THR A 1 118 ? 17.117 -5.432 -16.074 1.00 75.69 118 THR A N 1
ATOM 909 C CA . THR A 1 118 ? 17.805 -6.588 -15.474 1.00 75.69 118 THR A CA 1
ATOM 910 C C . THR A 1 118 ? 17.992 -6.477 -13.962 1.00 75.69 118 THR A C 1
ATOM 912 O O . THR A 1 118 ? 17.864 -7.479 -13.267 1.00 75.69 118 THR A O 1
ATOM 915 N N . VAL A 1 119 ? 18.273 -5.282 -13.429 1.00 82.50 119 VAL A N 1
ATOM 916 C CA . VAL A 1 119 ? 18.628 -5.094 -12.010 1.00 82.50 119 VAL A CA 1
ATOM 917 C C . VAL A 1 119 ? 17.436 -4.667 -11.158 1.00 82.50 119 VAL A C 1
ATOM 919 O O . VAL A 1 119 ? 17.352 -5.072 -10.000 1.00 82.50 119 VAL A O 1
ATOM 922 N N . PHE A 1 120 ? 16.501 -3.869 -11.690 1.00 86.12 120 PHE A N 1
ATOM 923 C CA . PHE A 1 120 ? 15.355 -3.389 -10.907 1.00 86.12 120 PHE A CA 1
ATOM 924 C C . PHE A 1 120 ? 14.526 -4.515 -10.256 1.00 86.12 120 PHE A C 1
ATOM 926 O O . PHE A 1 120 ? 14.262 -4.404 -9.056 1.00 86.12 120 PHE A O 1
ATOM 933 N N . PRO A 1 121 ? 14.170 -5.612 -10.964 1.00 83.44 121 PRO A N 1
ATOM 934 C CA . PRO A 1 121 ? 13.399 -6.704 -10.363 1.00 83.44 121 PRO A CA 1
ATOM 935 C C . PRO A 1 121 ? 14.100 -7.331 -9.145 1.00 83.44 121 PRO A C 1
ATOM 937 O O . PRO A 1 121 ? 13.457 -7.631 -8.136 1.00 83.44 121 PRO A O 1
ATOM 940 N N . GLU A 1 122 ? 15.428 -7.486 -9.218 1.00 81.44 122 GLU A N 1
ATOM 941 C CA . GLU A 1 122 ? 16.259 -8.045 -8.145 1.00 81.44 122 GLU A CA 1
ATOM 942 C C . GLU A 1 122 ? 16.212 -7.152 -6.901 1.00 81.44 122 GLU A C 1
ATOM 944 O O . GLU A 1 122 ? 15.900 -7.617 -5.803 1.00 81.44 122 GLU A O 1
ATOM 949 N N . ILE A 1 123 ? 16.495 -5.855 -7.066 1.00 88.25 123 ILE A N 1
ATOM 950 C CA . ILE A 1 123 ? 16.574 -4.923 -5.934 1.00 88.25 123 ILE A CA 1
ATOM 951 C C . ILE A 1 123 ? 15.193 -4.637 -5.337 1.00 88.25 123 ILE A C 1
ATOM 953 O O . ILE A 1 123 ? 15.081 -4.477 -4.123 1.00 88.25 123 ILE A O 1
ATOM 957 N N . TYR A 1 124 ? 14.135 -4.641 -6.152 1.00 90.06 124 TYR A N 1
ATOM 958 C CA . TYR A 1 124 ? 12.754 -4.562 -5.678 1.00 90.06 124 TYR A CA 1
ATOM 959 C C . TYR A 1 124 ? 12.418 -5.767 -4.781 1.00 90.06 124 TYR A C 1
ATOM 961 O O . TYR A 1 124 ? 12.075 -5.608 -3.609 1.00 90.06 124 TYR A O 1
ATOM 969 N N . SER A 1 125 ? 12.637 -6.989 -5.274 1.00 86.12 125 SER A N 1
ATOM 970 C CA . SER A 1 125 ? 12.368 -8.219 -4.508 1.00 86.12 125 SER A CA 1
ATOM 971 C C . SER A 1 125 ? 13.174 -8.275 -3.208 1.00 86.12 125 SER A C 1
ATOM 973 O O . SER A 1 125 ? 12.643 -8.563 -2.133 1.00 86.12 125 SER A O 1
ATOM 975 N N . LYS A 1 126 ? 14.463 -7.924 -3.286 1.00 88.38 126 LYS A N 1
ATOM 976 C CA . LYS A 1 126 ? 15.385 -7.873 -2.145 1.00 88.38 126 LYS A CA 1
ATOM 977 C C . LYS A 1 126 ? 14.870 -6.981 -1.015 1.00 88.38 126 LYS A C 1
ATOM 979 O O . LYS A 1 126 ? 14.977 -7.362 0.150 1.00 88.38 126 LYS A O 1
ATOM 984 N N . HIS A 1 127 ? 14.332 -5.802 -1.334 1.00 93.50 127 HIS A N 1
ATOM 985 C CA . HIS A 1 127 ? 13.859 -4.848 -0.323 1.00 93.50 127 HIS A CA 1
ATOM 986 C C . HIS A 1 127 ? 12.431 -5.124 0.154 1.00 93.50 127 HIS A C 1
ATOM 988 O O . HIS A 1 127 ? 12.097 -4.734 1.273 1.00 93.50 127 HIS A O 1
ATOM 994 N N . ARG A 1 128 ? 11.628 -5.866 -0.617 1.00 93.00 128 ARG A N 1
ATOM 995 C CA . ARG A 1 128 ? 10.326 -6.390 -0.177 1.00 93.00 128 ARG A CA 1
ATOM 996 C C . ARG A 1 128 ? 10.458 -7.535 0.825 1.00 93.00 128 ARG A C 1
ATOM 998 O O . ARG A 1 128 ? 9.706 -7.590 1.799 1.00 93.00 128 ARG A O 1
ATOM 1005 N N . LYS A 1 129 ? 11.429 -8.430 0.617 1.00 91.38 129 LYS A N 1
ATOM 1006 C CA . LYS A 1 129 ? 11.614 -9.661 1.402 1.00 91.38 129 LYS A CA 1
ATOM 1007 C C . LYS A 1 129 ? 11.539 -9.474 2.932 1.00 91.38 129 LYS A C 1
ATOM 1009 O O . LYS A 1 129 ? 10.823 -10.245 3.562 1.00 91.38 129 LYS A O 1
ATOM 1014 N N . PRO A 1 130 ? 12.159 -8.452 3.557 1.00 94.38 130 PRO A N 1
ATOM 1015 C CA . PRO A 1 130 ? 12.048 -8.245 5.003 1.00 94.38 130 PRO A CA 1
ATOM 1016 C C . PRO A 1 130 ? 10.616 -8.031 5.517 1.00 94.38 130 PRO A C 1
ATOM 1018 O O . PRO A 1 130 ? 10.328 -8.369 6.665 1.00 94.38 130 PRO A O 1
ATOM 1021 N N . LEU A 1 131 ? 9.717 -7.475 4.696 1.00 96.06 131 LEU A N 1
ATOM 1022 C CA . LEU A 1 131 ? 8.301 -7.338 5.047 1.00 96.06 131 LEU A CA 1
ATOM 1023 C C . LEU A 1 131 ? 7.582 -8.687 4.967 1.00 96.06 131 LEU A C 1
ATOM 1025 O O . LEU A 1 131 ? 6.825 -9.014 5.879 1.00 96.06 131 LEU A O 1
ATOM 1029 N N . ILE A 1 132 ? 7.869 -9.487 3.934 1.00 95.50 132 ILE A N 1
ATOM 1030 C CA . ILE A 1 132 ? 7.342 -10.854 3.790 1.00 95.50 132 ILE A CA 1
ATOM 1031 C C . ILE A 1 132 ? 7.801 -11.726 4.961 1.00 95.50 132 ILE A C 1
ATOM 1033 O O . ILE A 1 132 ? 6.972 -12.308 5.652 1.00 95.50 132 ILE A O 1
ATOM 1037 N N . ASP A 1 133 ? 9.101 -11.740 5.261 1.00 94.69 133 ASP A N 1
ATOM 1038 C CA . ASP A 1 133 ? 9.670 -12.509 6.375 1.00 94.69 133 ASP A CA 1
ATOM 1039 C C . ASP A 1 133 ? 9.057 -12.080 7.727 1.00 94.69 133 ASP A C 1
ATOM 1041 O O . ASP A 1 133 ? 8.853 -12.902 8.622 1.00 94.69 133 ASP A O 1
ATOM 1045 N N . THR A 1 134 ? 8.711 -10.794 7.875 1.00 96.25 134 THR A N 1
ATOM 1046 C CA . THR A 1 134 ? 8.016 -10.280 9.066 1.00 96.25 134 THR A CA 1
ATOM 1047 C C . THR A 1 134 ? 6.571 -10.761 9.145 1.00 96.25 134 THR A C 1
ATOM 1049 O O . THR A 1 134 ? 6.154 -11.221 10.205 1.00 96.25 134 THR A O 1
ATOM 1052 N N . ALA A 1 135 ? 5.819 -10.723 8.042 1.00 97.06 135 ALA A N 1
ATOM 1053 C CA . ALA A 1 135 ? 4.468 -11.280 7.990 1.00 97.06 135 ALA A CA 1
ATOM 1054 C C . ALA A 1 135 ? 4.464 -12.789 8.291 1.00 97.06 135 ALA A C 1
ATOM 1056 O O . ALA A 1 135 ? 3.676 -13.246 9.114 1.00 97.06 135 ALA A O 1
ATOM 1057 N N . MET A 1 136 ? 5.395 -13.546 7.704 1.00 96.25 136 MET A N 1
ATOM 1058 C CA . MET A 1 136 ? 5.539 -14.987 7.937 1.00 96.25 136 MET A CA 1
ATOM 1059 C C . MET A 1 136 ? 5.842 -15.322 9.400 1.00 96.25 136 MET A C 1
ATOM 1061 O O . MET A 1 136 ? 5.282 -16.271 9.944 1.00 96.25 136 MET A O 1
ATOM 1065 N N . ARG A 1 137 ? 6.683 -14.525 10.069 1.00 96.12 137 ARG A N 1
ATOM 1066 C CA . ARG A 1 137 ? 6.954 -14.685 11.504 1.00 96.12 137 ARG A CA 1
ATOM 1067 C C . ARG A 1 137 ? 5.717 -14.419 12.364 1.00 96.12 137 ARG A C 1
ATOM 1069 O O . ARG A 1 137 ? 5.484 -15.176 13.299 1.00 96.12 137 ARG A O 1
ATOM 1076 N N . ILE A 1 138 ? 4.923 -13.396 12.044 1.00 96.38 138 ILE A N 1
ATOM 1077 C CA . ILE A 1 138 ? 3.668 -13.107 12.759 1.00 96.38 138 ILE A CA 1
ATOM 1078 C C . ILE A 1 138 ? 2.669 -14.256 12.571 1.00 96.38 138 ILE A C 1
ATOM 1080 O O . ILE A 1 138 ? 2.053 -14.690 13.539 1.00 96.38 138 ILE A O 1
ATOM 1084 N N . LEU A 1 139 ? 2.541 -14.789 11.350 1.00 96.06 139 LEU A N 1
ATOM 1085 C CA . LEU A 1 139 ? 1.701 -15.961 11.082 1.00 96.06 139 LEU A CA 1
ATOM 1086 C C . LEU A 1 139 ? 2.151 -17.176 11.905 1.00 96.06 139 LEU A C 1
ATOM 1088 O O . LEU A 1 139 ? 1.316 -17.824 12.528 1.00 96.06 139 LEU A O 1
ATOM 1092 N N . ALA A 1 140 ? 3.458 -17.437 11.982 1.00 95.25 140 ALA A N 1
ATOM 1093 C CA . ALA A 1 140 ? 4.000 -18.515 12.807 1.00 95.25 140 ALA A CA 1
ATOM 1094 C C . ALA A 1 140 ? 3.732 -18.305 14.311 1.00 95.25 140 ALA A C 1
ATOM 1096 O O . ALA A 1 140 ? 3.351 -19.245 14.997 1.00 95.25 140 ALA A O 1
ATOM 1097 N N . GLN A 1 141 ? 3.878 -17.078 14.828 1.00 95.25 141 GLN A N 1
ATOM 1098 C CA . GLN A 1 141 ? 3.518 -16.738 16.216 1.00 95.25 141 GLN A CA 1
ATOM 1099 C C . GLN A 1 141 ? 2.017 -16.918 16.507 1.00 95.25 141 GLN A C 1
ATOM 1101 O O . GLN A 1 141 ? 1.645 -17.132 17.658 1.00 95.25 141 GLN A O 1
ATOM 1106 N N . ALA A 1 142 ? 1.170 -16.840 15.478 1.00 94.50 142 ALA A N 1
ATOM 1107 C CA . ALA A 1 142 ? -0.265 -17.108 15.536 1.00 94.50 142 ALA A CA 1
ATOM 1108 C C . ALA A 1 142 ? -0.623 -18.586 15.247 1.00 94.50 142 ALA A C 1
ATOM 1110 O O . ALA A 1 142 ? -1.788 -18.895 15.005 1.00 94.50 142 ALA A O 1
ATOM 1111 N N . ASP A 1 143 ? 0.365 -19.489 15.235 1.00 95.44 143 ASP A N 1
ATOM 1112 C CA . ASP A 1 143 ? 0.231 -20.918 14.913 1.00 95.44 143 ASP A CA 1
ATOM 1113 C C . ASP A 1 143 ? -0.326 -21.227 13.504 1.00 95.44 143 ASP A C 1
ATOM 1115 O O . ASP A 1 143 ? -0.976 -22.249 13.271 1.00 95.44 143 ASP A O 1
ATOM 1119 N N . ILE A 1 144 ? -0.034 -20.367 12.520 1.00 95.00 144 ILE A N 1
ATOM 1120 C CA . ILE A 1 144 ? -0.403 -20.552 11.108 1.00 95.00 144 ILE A CA 1
ATOM 1121 C C . ILE A 1 144 ? 0.829 -20.979 10.295 1.00 95.00 144 ILE A C 1
ATOM 1123 O O . ILE A 1 144 ? 1.746 -20.189 10.072 1.00 95.00 144 ILE A O 1
ATOM 1127 N N . TYR A 1 145 ? 0.816 -22.215 9.781 1.00 94.31 145 TYR A N 1
ATOM 1128 C CA . TYR A 1 145 ? 1.955 -22.836 9.073 1.00 94.31 145 TYR A CA 1
ATOM 1129 C C . TYR A 1 145 ? 1.625 -23.360 7.664 1.00 94.31 145 TYR A C 1
ATOM 1131 O O . TYR A 1 145 ? 2.447 -24.010 7.024 1.00 94.31 145 TYR A O 1
ATOM 1139 N N . ASP A 1 146 ? 0.412 -23.117 7.173 1.00 93.81 146 ASP A N 1
ATOM 1140 C CA . ASP A 1 146 ? -0.107 -23.697 5.923 1.00 93.81 146 ASP A CA 1
ATOM 1141 C C . ASP A 1 146 ? 0.151 -22.862 4.660 1.00 93.81 146 ASP A C 1
ATOM 1143 O O . ASP A 1 146 ? -0.494 -23.066 3.629 1.00 93.81 146 ASP A O 1
ATOM 1147 N N . ILE A 1 147 ? 1.083 -21.914 4.739 1.00 92.31 147 ILE A N 1
ATOM 1148 C CA . ILE A 1 147 ? 1.523 -21.106 3.606 1.00 92.31 147 ILE A CA 1
ATOM 1149 C C . ILE A 1 147 ? 3.037 -20.951 3.649 1.00 92.31 147 ILE A C 1
ATOM 1151 O O . ILE A 1 147 ? 3.609 -20.700 4.709 1.00 92.31 147 ILE A O 1
ATOM 1155 N N . SER A 1 148 ? 3.697 -21.121 2.506 1.00 91.06 148 SER A N 1
ATOM 1156 C CA . SER A 1 148 ? 5.127 -20.830 2.385 1.00 91.06 148 SER A CA 1
ATOM 1157 C C . SER A 1 148 ? 5.367 -19.334 2.128 1.00 91.06 148 SER A C 1
ATOM 1159 O O . SER A 1 148 ? 4.459 -18.646 1.647 1.00 91.06 148 SER A O 1
ATOM 1161 N N . PRO A 1 149 ? 6.577 -18.805 2.392 1.00 88.75 149 PRO A N 1
ATOM 1162 C CA . PRO A 1 149 ? 6.926 -17.431 2.025 1.00 88.75 149 PRO A CA 1
ATOM 1163 C C . PRO A 1 149 ? 6.673 -17.123 0.542 1.00 88.75 149 PRO A C 1
ATOM 1165 O O . PRO A 1 149 ? 6.173 -16.052 0.216 1.00 88.75 149 PRO A O 1
ATOM 1168 N N . GLU A 1 150 ? 6.945 -18.080 -0.348 1.00 84.88 150 GLU A N 1
ATOM 1169 C CA . GLU A 1 150 ? 6.752 -17.946 -1.796 1.00 84.88 150 GLU A CA 1
ATOM 1170 C C . GLU A 1 150 ? 5.265 -17.884 -2.164 1.00 84.88 150 GLU A C 1
ATOM 1172 O O . GLU A 1 150 ? 4.857 -17.060 -2.978 1.00 84.88 150 GLU A O 1
ATOM 1177 N N . GLN A 1 151 ? 4.429 -18.720 -1.539 1.00 87.56 151 GLN A N 1
ATOM 1178 C CA . GLN A 1 151 ? 2.978 -18.680 -1.741 1.00 87.56 151 GLN A CA 1
ATOM 1179 C C . GLN A 1 151 ? 2.375 -17.371 -1.224 1.00 87.56 151 GLN A C 1
ATOM 1181 O O . GLN A 1 151 ? 1.512 -16.789 -1.879 1.00 87.56 151 GLN A O 1
ATOM 1186 N N . PHE A 1 152 ? 2.845 -16.892 -0.070 1.00 91.69 152 PHE A N 1
ATOM 1187 C CA . PHE A 1 152 ? 2.423 -15.613 0.488 1.00 91.69 152 PHE A CA 1
ATOM 1188 C C . PHE A 1 152 ? 2.834 -14.449 -0.422 1.00 91.69 152 PHE A C 1
ATOM 1190 O O . PHE A 1 152 ? 2.019 -13.574 -0.710 1.00 91.69 152 PHE A O 1
ATOM 1197 N N . GLU A 1 153 ? 4.073 -14.446 -0.917 1.00 88.31 153 GLU A N 1
ATOM 1198 C CA . GLU A 1 153 ? 4.574 -13.429 -1.845 1.00 88.31 153 GLU A CA 1
ATOM 1199 C C . GLU A 1 153 ? 3.832 -13.452 -3.187 1.00 88.31 153 GLU A C 1
ATOM 1201 O O . GLU A 1 153 ? 3.508 -12.391 -3.725 1.00 88.31 153 GLU A O 1
ATOM 1206 N N . SER A 1 154 ? 3.520 -14.642 -3.705 1.00 83.25 154 SER A N 1
ATOM 1207 C CA . SER A 1 154 ? 2.723 -14.821 -4.920 1.00 83.25 154 SER A CA 1
ATOM 1208 C C . SER A 1 154 ? 1.316 -14.247 -4.751 1.00 83.25 154 SER A C 1
ATOM 1210 O O . SER A 1 154 ? 0.887 -13.440 -5.576 1.00 83.25 154 SER A O 1
ATOM 1212 N N . GLN A 1 155 ? 0.633 -14.581 -3.650 1.00 86.19 155 GLN A N 1
ATOM 1213 C CA . GLN A 1 155 ? -0.679 -14.019 -3.334 1.00 86.19 155 GLN A CA 1
ATOM 1214 C C . GLN A 1 155 ? -0.610 -12.492 -3.197 1.00 86.19 155 GLN A C 1
ATOM 1216 O O . GLN A 1 155 ? -1.387 -11.777 -3.821 1.00 86.19 155 GLN A O 1
ATOM 1221 N N . HIS A 1 156 ? 0.352 -11.987 -2.421 1.00 90.75 156 HIS A N 1
ATOM 1222 C CA . HIS A 1 156 ? 0.550 -10.554 -2.234 1.00 90.75 156 HIS A CA 1
ATOM 1223 C C . HIS A 1 156 ? 0.770 -9.830 -3.565 1.00 90.75 156 HIS A C 1
ATOM 1225 O O . HIS A 1 156 ? 0.139 -8.813 -3.814 1.00 90.75 156 HIS A O 1
ATOM 1231 N N . THR A 1 157 ? 1.627 -10.367 -4.431 1.00 85.50 157 THR A N 1
ATOM 1232 C CA . THR A 1 157 ? 1.950 -9.758 -5.727 1.00 85.50 157 THR A CA 1
ATOM 1233 C C . THR A 1 157 ? 0.753 -9.779 -6.684 1.00 85.50 157 THR A C 1
ATOM 1235 O O . THR A 1 157 ? 0.593 -8.850 -7.470 1.00 85.50 157 THR A O 1
ATOM 1238 N N . ALA A 1 158 ? -0.106 -10.800 -6.608 1.00 83.19 158 ALA A N 1
ATOM 1239 C CA . ALA A 1 158 ? -1.332 -10.860 -7.402 1.00 83.19 158 ALA A CA 1
ATOM 1240 C C . ALA A 1 158 ? -2.344 -9.769 -7.007 1.00 83.19 158 ALA A C 1
ATOM 1242 O O . ALA A 1 158 ? -3.028 -9.226 -7.874 1.00 83.19 158 ALA A O 1
ATOM 1243 N N . ASP A 1 159 ? -2.414 -9.436 -5.716 1.00 84.81 159 ASP A N 1
ATOM 1244 C CA . ASP A 1 159 ? -3.350 -8.440 -5.188 1.00 84.81 159 ASP A CA 1
ATOM 1245 C C . ASP A 1 159 ? -2.760 -7.013 -5.185 1.00 84.81 159 ASP A C 1
ATOM 1247 O O . ASP A 1 159 ? -3.486 -6.025 -5.326 1.00 84.81 159 ASP A O 1
ATOM 1251 N N . PHE A 1 160 ? -1.439 -6.887 -5.014 1.00 89.44 160 PHE A N 1
ATOM 1252 C CA . PHE A 1 160 ? -0.740 -5.633 -4.731 1.00 89.44 160 PHE A CA 1
ATOM 1253 C C . PHE A 1 160 ? 0.626 -5.564 -5.446 1.00 89.44 160 PHE A C 1
ATOM 1255 O O . PHE A 1 160 ? 1.656 -5.958 -4.898 1.00 89.44 160 PHE A O 1
ATOM 1262 N N . CYS A 1 161 ? 0.650 -5.040 -6.678 1.00 86.88 161 CYS A N 1
ATOM 1263 C CA . CYS A 1 161 ? 1.896 -4.820 -7.428 1.00 86.88 161 CYS A CA 1
ATOM 1264 C C . CYS A 1 161 ? 1.819 -3.609 -8.378 1.00 86.88 161 CYS A C 1
ATOM 1266 O O . CYS A 1 161 ? 2.042 -3.722 -9.583 1.00 86.88 161 CYS A O 1
ATOM 1268 N N . LEU A 1 162 ? 1.515 -2.426 -7.839 1.00 90.06 162 LEU A N 1
ATOM 1269 C CA . LEU A 1 162 ? 1.425 -1.183 -8.614 1.00 90.06 162 LEU A CA 1
ATOM 1270 C C . LEU A 1 162 ? 2.765 -0.798 -9.251 1.00 90.06 162 LEU A C 1
ATOM 1272 O O . LEU A 1 162 ? 2.799 -0.294 -10.370 1.00 90.06 162 LEU A O 1
ATOM 1276 N N . CYS A 1 163 ? 3.879 -1.036 -8.552 1.00 88.19 163 CYS A N 1
ATOM 1277 C CA . CYS A 1 163 ? 5.211 -0.796 -9.105 1.00 88.19 163 CYS A CA 1
ATOM 1278 C C . CYS A 1 163 ? 5.479 -1.727 -10.294 1.00 88.19 163 CYS A C 1
ATOM 1280 O O . CYS A 1 163 ? 6.117 -1.335 -11.270 1.00 88.19 163 CYS A O 1
ATOM 1282 N N . GLY A 1 164 ? 4.945 -2.950 -10.241 1.00 83.19 164 GLY A N 1
ATOM 1283 C CA . GLY A 1 164 ? 5.035 -3.894 -11.344 1.00 83.19 164 GLY A CA 1
ATOM 1284 C C . GLY A 1 164 ? 4.293 -3.444 -12.590 1.00 83.19 164 GLY A C 1
ATOM 1285 O O . GLY A 1 164 ? 4.830 -3.589 -13.686 1.00 83.19 164 GLY A O 1
ATOM 1286 N N . GLU A 1 165 ? 3.131 -2.810 -12.428 1.00 84.19 165 GLU A N 1
ATOM 1287 C CA . GLU A 1 165 ? 2.400 -2.205 -13.546 1.00 84.19 165 GLU A CA 1
ATOM 1288 C C . GLU A 1 165 ? 3.238 -1.132 -14.263 1.00 84.19 165 GLU A C 1
ATOM 1290 O O . GLU A 1 165 ? 3.241 -1.073 -15.494 1.00 84.19 165 GLU A O 1
ATOM 1295 N N . ASP A 1 166 ? 4.001 -0.314 -13.526 1.00 86.69 166 ASP A N 1
ATOM 1296 C CA . ASP A 1 166 ? 4.896 0.682 -14.134 1.00 86.69 166 ASP A CA 1
ATOM 1297 C C . ASP A 1 166 ? 6.024 0.020 -14.932 1.00 86.69 166 ASP A C 1
ATOM 1299 O O . ASP A 1 166 ? 6.359 0.456 -16.038 1.00 86.69 166 ASP A O 1
ATOM 1303 N N . VAL A 1 167 ? 6.616 -1.045 -14.385 1.00 85.56 167 VAL A N 1
ATOM 1304 C CA . VAL A 1 167 ? 7.674 -1.800 -15.068 1.00 85.56 167 VAL A CA 1
ATOM 1305 C C . VAL A 1 167 ? 7.125 -2.480 -16.323 1.00 85.56 167 VAL A C 1
ATOM 1307 O O . VAL A 1 167 ? 7.783 -2.464 -17.367 1.00 85.56 167 VAL A O 1
ATOM 1310 N N . ASP A 1 168 ? 5.903 -3.007 -16.269 1.00 80.00 168 ASP A N 1
ATOM 1311 C CA . ASP A 1 168 ? 5.227 -3.606 -17.418 1.00 80.00 168 ASP A CA 1
ATOM 1312 C C . ASP A 1 168 ? 5.021 -2.612 -18.560 1.00 80.00 168 ASP A C 1
ATOM 1314 O O . ASP A 1 168 ? 5.250 -2.963 -19.719 1.00 80.00 168 ASP A O 1
ATOM 1318 N N . VAL A 1 169 ? 4.675 -1.357 -18.257 1.00 85.62 169 VAL A N 1
ATOM 1319 C CA . VAL A 1 169 ? 4.565 -0.291 -19.269 1.00 85.62 169 VAL A CA 1
ATOM 1320 C C . VAL A 1 169 ? 5.906 -0.047 -19.971 1.00 85.62 169 VAL A C 1
ATOM 1322 O O . VAL A 1 169 ? 5.951 0.154 -21.194 1.00 85.62 169 VAL A O 1
ATOM 1325 N N . VAL A 1 170 ? 7.020 -0.094 -19.232 1.00 85.44 170 VAL A N 1
ATOM 1326 C CA . VAL A 1 170 ? 8.370 0.041 -19.805 1.00 85.44 170 VAL A CA 1
ATOM 1327 C C . VAL A 1 170 ? 8.702 -1.159 -20.695 1.00 85.44 170 VAL A C 1
ATOM 1329 O O . VAL A 1 170 ? 9.157 -0.975 -21.828 1.00 85.44 170 VAL A O 1
ATOM 1332 N N . ILE A 1 171 ? 8.428 -2.380 -20.226 1.00 80.81 171 ILE A N 1
ATOM 1333 C CA . ILE A 1 171 ? 8.651 -3.621 -20.984 1.00 80.81 171 ILE A CA 1
ATOM 1334 C C . ILE A 1 171 ? 7.809 -3.635 -22.267 1.00 80.81 171 ILE A C 1
ATOM 1336 O O . ILE A 1 171 ? 8.318 -3.957 -23.342 1.00 80.81 171 ILE A O 1
ATOM 1340 N N . GLU A 1 172 ? 6.533 -3.253 -22.196 1.00 80.56 172 GLU A N 1
ATOM 1341 C CA . GLU A 1 172 ? 5.647 -3.169 -23.358 1.00 80.56 172 GLU A CA 1
ATOM 1342 C C . GLU A 1 172 ? 6.155 -2.135 -24.374 1.00 80.56 172 GLU A C 1
ATOM 1344 O O . GLU A 1 172 ? 6.172 -2.395 -25.580 1.00 80.56 172 GLU A O 1
ATOM 1349 N N . SER A 1 173 ? 6.636 -0.982 -23.904 1.00 85.12 173 SER A N 1
ATOM 1350 C CA . SER A 1 173 ? 7.207 0.060 -24.768 1.00 85.12 173 SER A CA 1
ATOM 1351 C C . SER A 1 173 ? 8.492 -0.402 -25.466 1.00 85.12 173 SER A C 1
ATOM 1353 O O . SER A 1 173 ? 8.698 -0.124 -26.654 1.00 85.12 173 SER A O 1
ATOM 1355 N N . PHE A 1 174 ? 9.338 -1.154 -24.759 1.00 84.69 174 PHE A N 1
ATOM 1356 C CA . PHE A 1 174 ? 10.535 -1.768 -25.330 1.00 84.69 174 PHE A CA 1
ATOM 1357 C C . PHE A 1 174 ? 10.174 -2.808 -26.402 1.00 84.69 174 PHE A C 1
ATOM 1359 O O . PHE A 1 174 ? 10.703 -2.755 -27.513 1.00 84.69 174 PHE A O 1
ATOM 1366 N N . ASN A 1 175 ? 9.194 -3.673 -26.124 1.00 76.75 175 ASN A N 1
ATOM 1367 C CA . ASN A 1 175 ? 8.665 -4.647 -27.082 1.00 76.75 175 ASN A CA 1
ATOM 1368 C C . ASN A 1 175 ? 8.120 -3.994 -28.353 1.00 76.75 175 ASN A C 1
ATOM 1370 O O . ASN A 1 175 ? 8.512 -4.374 -29.453 1.00 76.75 175 ASN A O 1
ATOM 1374 N N . LYS A 1 176 ? 7.271 -2.969 -28.218 1.00 83.50 176 LYS A N 1
ATOM 1375 C CA . LYS A 1 176 ? 6.725 -2.232 -29.369 1.00 83.50 176 LYS A CA 1
ATOM 1376 C C . LYS A 1 176 ? 7.826 -1.625 -30.235 1.00 83.50 176 LYS A C 1
ATOM 1378 O O . LYS A 1 176 ? 7.709 -1.600 -31.456 1.00 83.50 176 LYS A O 1
ATOM 1383 N N . THR A 1 177 ? 8.911 -1.166 -29.613 1.00 84.62 177 THR A N 1
ATOM 1384 C CA . THR A 1 177 ? 10.070 -0.637 -30.342 1.00 84.62 177 THR A CA 1
ATOM 1385 C C . THR A 1 177 ? 10.788 -1.723 -31.144 1.00 84.62 177 THR A C 1
ATOM 1387 O O . THR A 1 177 ? 11.175 -1.483 -32.285 1.00 84.62 177 THR A O 1
ATOM 1390 N N . ILE A 1 178 ? 10.937 -2.926 -30.584 1.00 79.56 178 ILE A N 1
ATOM 1391 C CA . ILE A 1 178 ? 11.518 -4.074 -31.296 1.00 79.56 178 ILE A CA 1
ATOM 1392 C C . ILE A 1 178 ? 10.643 -4.474 -32.482 1.00 79.56 178 ILE A C 1
ATOM 1394 O O . ILE A 1 178 ? 11.159 -4.619 -33.590 1.00 79.56 178 ILE A O 1
ATOM 1398 N N . GLU A 1 179 ? 9.330 -4.602 -32.266 1.00 77.44 179 GLU A N 1
ATOM 1399 C CA . GLU A 1 179 ? 8.373 -4.961 -33.317 1.00 77.44 179 GLU A CA 1
ATOM 1400 C C . GLU A 1 179 ? 8.413 -3.952 -34.476 1.00 77.44 179 GLU A C 1
ATOM 1402 O O . GLU A 1 179 ? 8.463 -4.356 -35.639 1.00 77.44 179 GLU A O 1
ATOM 1407 N N . ALA A 1 180 ? 8.482 -2.652 -34.168 1.00 83.81 180 ALA A N 1
ATOM 1408 C CA . ALA A 1 180 ? 8.597 -1.588 -35.165 1.00 83.81 180 ALA A CA 1
ATOM 1409 C C . ALA A 1 180 ? 9.932 -1.608 -35.932 1.00 83.81 180 ALA A C 1
ATOM 1411 O O . ALA A 1 180 ? 9.970 -1.255 -37.108 1.00 83.81 180 ALA A O 1
ATOM 1412 N N . ASN A 1 181 ? 11.027 -2.020 -35.288 1.00 83.62 181 ASN A N 1
ATOM 1413 C CA . ASN A 1 181 ? 12.356 -2.037 -35.901 1.00 83.62 181 ASN A CA 1
ATOM 1414 C C . ASN A 1 181 ? 12.636 -3.301 -36.740 1.00 83.62 181 ASN A C 1
ATOM 1416 O O . ASN A 1 181 ? 13.620 -3.319 -37.480 1.00 83.62 181 ASN A O 1
ATOM 1420 N N . GLN A 1 182 ? 11.855 -4.379 -36.595 1.00 65.94 182 GLN A N 1
ATOM 1421 C CA . GLN A 1 182 ? 12.169 -5.683 -37.203 1.00 65.94 182 GLN A CA 1
ATOM 1422 C C . GLN A 1 182 ? 11.185 -6.180 -38.269 1.00 65.94 182 GLN A C 1
ATOM 1424 O O . GLN A 1 182 ? 11.438 -7.247 -38.829 1.00 65.94 182 GLN A O 1
ATOM 1429 N N . ASP A 1 183 ? 10.078 -5.480 -38.548 1.00 58.41 183 ASP A N 1
ATOM 1430 C CA . ASP A 1 183 ? 8.983 -6.001 -39.399 1.00 58.41 183 ASP A CA 1
ATOM 1431 C C . ASP A 1 183 ? 8.549 -7.439 -38.992 1.00 58.41 183 ASP A C 1
ATOM 1433 O O . ASP A 1 183 ? 8.014 -8.224 -39.778 1.00 58.41 183 ASP A O 1
ATOM 1437 N N . LYS A 1 184 ? 8.807 -7.823 -37.730 1.00 56.41 184 LYS A N 1
ATOM 1438 C CA . LYS A 1 184 ? 8.542 -9.141 -37.139 1.00 56.41 184 LYS A CA 1
ATOM 1439 C C . LYS A 1 184 ? 8.131 -8.979 -35.679 1.00 56.41 184 LYS A C 1
ATOM 1441 O O . LYS A 1 184 ? 8.722 -8.206 -34.933 1.00 56.41 184 LYS A O 1
ATOM 1446 N N . LYS A 1 185 ? 7.147 -9.782 -35.262 1.00 53.81 185 LYS A N 1
ATOM 1447 C CA . LYS A 1 185 ? 6.646 -9.874 -33.880 1.00 53.81 185 LYS A CA 1
ATOM 1448 C C . LYS A 1 185 ? 7.637 -10.611 -32.967 1.00 53.81 185 LYS A C 1
ATOM 1450 O O . LYS A 1 185 ? 7.358 -11.730 -32.539 1.00 53.81 185 LYS A O 1
ATOM 1455 N N . ILE A 1 186 ? 8.810 -10.037 -32.707 1.00 53.06 186 ILE A N 1
ATOM 1456 C CA . ILE A 1 186 ? 9.711 -10.544 -31.666 1.00 53.06 186 ILE A CA 1
ATOM 1457 C C . ILE A 1 186 ? 9.279 -9.942 -30.326 1.00 53.06 186 ILE A C 1
ATOM 1459 O O . ILE A 1 186 ? 9.334 -8.732 -30.137 1.00 53.06 186 ILE A O 1
ATOM 1463 N N . LYS A 1 187 ? 8.839 -10.798 -29.398 1.00 55.94 187 LYS A N 1
ATOM 1464 C CA . LYS A 1 187 ? 8.395 -10.412 -28.052 1.00 55.94 187 LYS A CA 1
ATOM 1465 C C . LYS A 1 187 ? 9.462 -10.773 -27.015 1.00 55.94 187 LYS A C 1
ATOM 1467 O O . LYS A 1 187 ? 9.731 -11.955 -26.809 1.00 55.94 187 LYS A O 1
ATOM 1472 N N . VAL A 1 188 ? 10.002 -9.778 -26.312 1.00 54.50 188 VAL A N 1
ATOM 1473 C CA . VAL A 1 188 ? 11.008 -9.910 -25.232 1.00 54.50 188 VAL A CA 1
ATOM 1474 C C . VAL A 1 188 ? 10.486 -10.713 -24.044 1.00 54.50 188 VAL A C 1
ATOM 1476 O O . VAL A 1 188 ? 11.282 -11.275 -23.301 1.00 54.50 188 VAL A O 1
ATOM 1479 N N . TYR A 1 189 ? 9.164 -10.865 -23.903 1.00 48.38 189 TYR A N 1
ATOM 1480 C CA . TYR A 1 189 ? 8.567 -11.770 -22.912 1.00 48.38 189 TYR A CA 1
ATOM 1481 C C . TYR A 1 189 ? 9.138 -13.198 -22.989 1.00 48.38 189 TYR A C 1
ATOM 1483 O O . TYR A 1 189 ? 9.300 -13.839 -21.963 1.00 48.38 189 TYR A O 1
ATOM 1491 N N . ASN A 1 190 ? 9.514 -13.675 -24.184 1.00 46.25 190 ASN A N 1
ATOM 1492 C CA . ASN A 1 190 ? 10.113 -15.005 -24.370 1.00 46.25 190 ASN A CA 1
ATOM 1493 C C . ASN A 1 190 ? 11.638 -15.038 -24.150 1.00 46.25 190 ASN A C 1
ATOM 1495 O O . ASN A 1 190 ? 12.235 -16.109 -24.193 1.00 46.25 190 ASN A O 1
ATOM 1499 N N . MET A 1 191 ? 12.266 -13.875 -23.979 1.00 45.31 191 MET A N 1
ATOM 1500 C CA . MET A 1 191 ? 13.720 -13.694 -23.907 1.00 45.31 191 MET A CA 1
ATOM 1501 C C . MET A 1 191 ? 14.212 -13.471 -22.476 1.00 45.31 191 MET A C 1
ATOM 1503 O O . MET A 1 191 ? 15.391 -13.649 -22.202 1.00 45.31 191 MET A O 1
ATOM 1507 N N . MET A 1 192 ? 13.326 -13.100 -21.549 1.00 44.69 192 MET A N 1
ATOM 1508 C CA . MET A 1 192 ? 13.621 -13.012 -20.118 1.00 44.69 192 MET A CA 1
ATOM 1509 C C . MET A 1 192 ? 13.135 -14.293 -19.435 1.00 44.69 192 MET A C 1
ATOM 1511 O O . MET A 1 192 ? 11.934 -14.451 -19.207 1.00 44.69 192 MET A O 1
ATOM 1515 N N . PRO A 1 193 ? 14.015 -15.249 -19.116 1.00 37.03 193 PRO A N 1
ATOM 1516 C CA . PRO A 1 193 ? 13.574 -16.477 -18.500 1.00 37.03 193 PRO A CA 1
ATOM 1517 C C . PRO A 1 193 ? 13.200 -16.206 -17.033 1.00 37.03 193 PRO A C 1
ATOM 1519 O O . PRO A 1 193 ? 13.860 -15.435 -16.341 1.00 37.03 193 PRO A O 1
ATOM 1522 N N . GLY A 1 194 ? 12.084 -16.793 -16.597 1.00 42.34 194 GLY A N 1
ATOM 1523 C CA . GLY A 1 194 ? 11.390 -16.430 -15.353 1.00 42.34 194 GLY A CA 1
ATOM 1524 C C . GLY A 1 194 ? 10.161 -15.534 -15.563 1.00 42.34 194 GLY A C 1
ATOM 1525 O O . GLY A 1 194 ? 9.318 -15.457 -14.677 1.00 42.34 194 GLY A O 1
ATOM 1526 N N . MET A 1 195 ? 9.984 -14.937 -16.748 1.00 40.91 195 MET A N 1
ATOM 1527 C CA . MET A 1 195 ? 8.767 -14.202 -17.119 1.00 40.91 195 MET A CA 1
ATOM 1528 C C . MET A 1 195 ? 7.826 -15.095 -17.945 1.00 40.91 195 MET A C 1
ATOM 1530 O O . MET A 1 195 ? 7.697 -14.938 -19.158 1.00 40.91 195 MET A O 1
ATOM 1534 N N . VAL A 1 196 ? 7.174 -16.080 -17.314 1.00 37.09 196 VAL A N 1
ATOM 1535 C CA . VAL A 1 196 ? 6.119 -16.862 -17.990 1.00 37.09 196 VAL A CA 1
ATOM 1536 C C . VAL A 1 196 ? 4.846 -16.016 -18.080 1.00 37.09 196 VAL A C 1
ATOM 1538 O O . VAL A 1 196 ? 4.286 -15.585 -17.078 1.00 37.09 196 VAL A O 1
ATOM 1541 N N . PHE A 1 197 ? 4.410 -15.772 -19.316 1.00 41.03 197 PHE A N 1
ATOM 1542 C CA . PHE A 1 197 ? 3.422 -14.765 -19.696 1.00 41.03 197 PHE A CA 1
ATOM 1543 C C . PHE A 1 197 ? 2.044 -15.393 -19.967 1.00 41.03 197 PHE A C 1
ATOM 1545 O O . PHE A 1 197 ? 1.857 -15.999 -21.022 1.00 41.03 197 PHE A O 1
ATOM 1552 N N . HIS A 1 198 ? 1.078 -15.227 -19.053 1.00 30.22 198 HIS A N 1
ATOM 1553 C CA . HIS A 1 198 ? -0.366 -15.408 -19.297 1.00 30.22 198 HIS A CA 1
ATOM 1554 C C . HIS A 1 198 ? -1.185 -14.534 -18.329 1.00 30.22 198 HIS A C 1
ATOM 1556 O O . HIS A 1 198 ? -1.357 -14.907 -17.179 1.00 30.22 198 HIS A O 1
ATOM 1562 N N . GLY A 1 199 ? -1.727 -13.412 -18.823 1.00 31.48 199 GLY A N 1
ATOM 1563 C CA . GLY A 1 199 ? -2.821 -12.655 -18.191 1.00 31.48 199 GLY A CA 1
ATOM 1564 C C . GLY A 1 199 ? -2.491 -11.920 -16.880 1.00 31.48 199 GLY A C 1
ATOM 1565 O O . GLY A 1 199 ? -2.238 -12.550 -15.868 1.00 31.48 199 GLY A O 1
ATOM 1566 N N . LEU A 1 200 ? -2.633 -10.584 -16.907 1.00 33.69 200 LEU A N 1
ATOM 1567 C CA . LEU A 1 200 ? -2.487 -9.621 -15.793 1.00 33.69 200 LEU A CA 1
ATOM 1568 C C . LEU A 1 200 ? -1.029 -9.355 -15.335 1.00 33.69 200 LEU A C 1
ATOM 1570 O O . LEU A 1 200 ? -0.579 -9.900 -14.341 1.00 33.69 200 LEU A O 1
ATOM 1574 N N . GLY A 1 201 ? -0.310 -8.476 -16.053 1.00 45.88 201 GLY A N 1
ATOM 1575 C CA . GLY A 1 201 ? 0.918 -7.805 -15.574 1.00 45.88 201 GLY A CA 1
ATOM 1576 C C . GLY A 1 201 ? 2.190 -8.670 -15.497 1.00 45.88 201 GLY A C 1
ATOM 1577 O O . GLY A 1 201 ? 2.500 -9.255 -14.465 1.00 45.88 201 GLY A O 1
ATOM 1578 N N . GLY A 1 202 ? 2.951 -8.765 -16.592 1.00 57.84 202 GLY A N 1
ATOM 1579 C CA . GLY A 1 202 ? 4.081 -9.695 -16.751 1.00 57.84 202 GLY A CA 1
ATOM 1580 C C . GLY A 1 202 ? 5.164 -9.629 -15.663 1.00 57.84 202 GLY A C 1
ATOM 1581 O O . GLY A 1 202 ? 5.699 -10.672 -15.289 1.00 57.84 202 GLY A O 1
ATOM 1582 N N . PHE A 1 203 ? 5.456 -8.450 -15.118 1.00 59.28 203 PHE A N 1
ATOM 1583 C CA . PHE A 1 203 ? 6.405 -8.269 -14.019 1.00 59.28 203 PHE A CA 1
ATOM 1584 C C . PHE A 1 203 ? 5.876 -8.849 -12.702 1.00 59.28 203 PHE A C 1
ATOM 1586 O O . PHE A 1 203 ? 6.614 -9.532 -11.991 1.00 59.28 203 PHE A O 1
ATOM 1593 N N . ALA A 1 204 ? 4.591 -8.645 -12.400 1.00 54.94 204 ALA A N 1
ATOM 1594 C CA . ALA A 1 204 ? 3.944 -9.223 -11.223 1.00 54.94 204 ALA A CA 1
ATOM 1595 C C . ALA A 1 204 ? 3.950 -10.762 -11.291 1.00 54.94 204 ALA A C 1
ATOM 1597 O O . ALA A 1 204 ? 4.308 -11.436 -10.324 1.00 54.94 204 ALA A O 1
ATOM 1598 N N . ALA A 1 205 ? 3.659 -11.326 -12.467 1.00 55.78 205 ALA A N 1
ATOM 1599 C CA . ALA A 1 205 ? 3.745 -12.767 -12.698 1.00 55.78 205 ALA A CA 1
ATOM 1600 C C . ALA A 1 205 ? 5.178 -13.313 -12.528 1.00 55.78 205 ALA A C 1
ATOM 1602 O O . ALA A 1 205 ? 5.368 -14.359 -11.910 1.00 55.78 205 ALA A O 1
ATOM 1603 N N . ALA A 1 206 ? 6.198 -12.604 -13.024 1.00 56.78 206 ALA A N 1
ATOM 1604 C CA . ALA A 1 206 ? 7.597 -13.020 -12.895 1.00 56.78 206 ALA A CA 1
ATOM 1605 C C . ALA A 1 206 ? 8.084 -13.028 -11.439 1.00 56.78 206 ALA A C 1
ATOM 1607 O O . ALA A 1 206 ? 8.739 -13.975 -10.999 1.00 56.78 206 ALA A O 1
ATOM 1608 N N . LEU A 1 207 ? 7.706 -12.003 -10.672 1.00 57.12 207 LEU A N 1
ATOM 1609 C CA . LEU A 1 207 ? 7.979 -11.929 -9.239 1.00 57.12 207 LEU A CA 1
ATOM 1610 C C . LEU A 1 207 ? 7.299 -13.056 -8.452 1.00 57.12 207 LEU A C 1
ATOM 1612 O O . LEU A 1 207 ? 7.884 -13.580 -7.507 1.00 57.12 207 LEU A O 1
ATOM 1616 N N . ALA A 1 208 ? 6.083 -13.442 -8.844 1.00 51.53 208 ALA A N 1
ATOM 1617 C CA . ALA A 1 208 ? 5.317 -14.495 -8.186 1.00 51.53 208 ALA A CA 1
ATOM 1618 C C . ALA A 1 208 ? 5.855 -15.916 -8.447 1.00 51.53 208 ALA A C 1
ATOM 1620 O O . ALA A 1 208 ? 5.536 -16.829 -7.688 1.00 51.53 208 ALA A O 1
ATOM 1621 N N . VAL A 1 209 ? 6.635 -16.122 -9.517 1.00 48.53 209 VAL A N 1
ATOM 1622 C CA . VAL A 1 209 ? 7.075 -17.458 -9.963 1.00 48.53 209 VAL A CA 1
ATOM 1623 C C . VAL A 1 209 ? 8.492 -17.823 -9.506 1.00 48.53 209 VAL A C 1
ATOM 1625 O O . VAL A 1 209 ? 8.780 -19.012 -9.432 1.00 48.53 209 VAL A O 1
ATOM 1628 N N . ASN A 1 210 ? 9.360 -16.850 -9.193 1.00 46.12 210 ASN A N 1
ATOM 1629 C CA . ASN A 1 210 ? 10.749 -17.001 -8.710 1.00 46.12 210 ASN A CA 1
ATOM 1630 C C . ASN A 1 210 ? 11.368 -18.420 -8.807 1.00 46.12 210 ASN A C 1
ATOM 1632 O O . ASN A 1 210 ? 11.697 -19.069 -7.814 1.00 46.12 210 ASN A O 1
ATOM 1636 N N . ALA A 1 211 ? 11.587 -18.883 -10.041 1.00 34.22 211 ALA A N 1
ATOM 1637 C CA . ALA A 1 211 ? 12.415 -20.040 -10.352 1.00 34.22 211 ALA A CA 1
ATOM 1638 C C . ALA A 1 211 ? 13.615 -19.550 -11.172 1.00 34.22 211 ALA A C 1
ATOM 1640 O O . ALA A 1 211 ? 13.493 -19.218 -12.347 1.00 34.22 211 ALA A O 1
ATOM 1641 N N . ALA A 1 212 ? 14.753 -19.444 -10.488 1.00 37.25 212 ALA A N 1
ATOM 1642 C CA . ALA A 1 212 ? 16.113 -19.230 -10.979 1.00 37.25 212 ALA A CA 1
ATOM 1643 C C . ALA A 1 212 ? 16.323 -19.290 -12.506 1.00 37.25 212 ALA A C 1
ATOM 1645 O O . ALA A 1 212 ? 16.479 -20.381 -13.050 1.00 37.25 212 ALA A O 1
ATOM 1646 N N . VAL A 1 213 ? 16.489 -18.141 -13.179 1.00 40.53 213 VAL A N 1
ATOM 1647 C CA . VAL A 1 213 ? 17.200 -18.107 -14.470 1.00 40.53 213 VAL A CA 1
ATOM 1648 C C . VAL A 1 213 ? 18.028 -16.829 -14.645 1.00 40.53 213 VAL A C 1
ATOM 1650 O O . VAL A 1 213 ? 17.718 -15.932 -15.424 1.00 40.53 213 VAL A O 1
ATOM 1653 N N . ASN A 1 214 ? 19.167 -16.787 -13.962 1.00 40.44 214 ASN A N 1
ATOM 1654 C CA . ASN A 1 214 ? 20.245 -15.865 -14.303 1.00 40.44 214 ASN A CA 1
ATOM 1655 C C . ASN A 1 214 ? 21.124 -16.531 -15.363 1.00 40.44 214 ASN A C 1
ATOM 1657 O O . ASN A 1 214 ? 21.832 -17.477 -15.027 1.00 40.44 214 ASN A O 1
ATOM 1661 N N . THR A 1 215 ? 21.029 -16.093 -16.628 1.00 40.69 215 THR A N 1
ATOM 1662 C CA . THR A 1 215 ? 22.133 -16.027 -17.631 1.00 40.69 215 THR A CA 1
ATOM 1663 C C . THR A 1 215 ? 21.650 -15.827 -19.074 1.00 40.69 215 THR A C 1
ATOM 1665 O O . THR A 1 215 ? 22.409 -15.302 -19.883 1.00 40.69 215 THR A O 1
ATOM 1668 N N . ILE A 1 216 ? 20.404 -16.177 -19.414 1.00 43.12 216 ILE A N 1
ATOM 1669 C CA . ILE A 1 216 ? 19.910 -16.094 -20.807 1.00 43.12 216 ILE A CA 1
ATOM 1670 C C . ILE A 1 216 ? 19.286 -14.712 -21.125 1.00 43.12 216 ILE A C 1
ATOM 1672 O O . ILE A 1 216 ? 19.467 -14.206 -22.229 1.00 43.12 216 ILE A O 1
ATOM 1676 N N . ALA A 1 217 ? 18.678 -14.026 -20.141 1.00 50.34 217 ALA A N 1
ATOM 1677 C CA . ALA A 1 217 ? 18.012 -12.724 -20.345 1.00 50.34 217 ALA A CA 1
ATOM 1678 C C . ALA A 1 217 ? 18.938 -11.591 -20.812 1.00 50.34 217 ALA A C 1
ATOM 1680 O O . ALA A 1 217 ? 18.591 -10.806 -21.695 1.00 50.34 217 ALA A O 1
ATOM 1681 N N . GLU A 1 218 ? 20.114 -11.467 -20.191 1.00 49.31 218 GLU A N 1
ATOM 1682 C CA . GLU A 1 218 ? 21.001 -10.320 -20.411 1.00 49.31 218 GLU A CA 1
ATOM 1683 C C . GLU A 1 218 ? 21.585 -10.290 -21.827 1.00 49.31 218 GLU A C 1
ATOM 1685 O O . GLU A 1 218 ? 21.812 -9.213 -22.385 1.00 49.31 218 GLU A O 1
ATOM 1690 N N . ILE A 1 219 ? 21.829 -11.470 -22.405 1.00 48.41 219 ILE A N 1
ATOM 1691 C CA . ILE A 1 219 ? 22.376 -11.623 -23.756 1.00 48.41 219 ILE A CA 1
ATOM 1692 C C . ILE A 1 219 ? 21.324 -11.193 -24.789 1.00 48.41 219 ILE A C 1
ATOM 1694 O O . ILE A 1 219 ? 21.650 -10.448 -25.715 1.00 48.41 219 ILE A O 1
ATOM 1698 N N . ASP A 1 220 ? 20.056 -11.560 -24.596 1.00 61.31 220 ASP A N 1
ATOM 1699 C CA . ASP A 1 220 ? 18.983 -11.233 -25.540 1.00 61.31 220 ASP A CA 1
ATOM 1700 C C . ASP A 1 220 ? 18.544 -9.757 -25.470 1.00 61.31 220 ASP A C 1
ATOM 1702 O O . ASP A 1 220 ? 18.300 -9.138 -26.508 1.00 61.31 220 ASP A O 1
ATOM 1706 N N . ILE A 1 221 ? 18.533 -9.132 -24.283 1.00 65.88 221 ILE A N 1
ATOM 1707 C CA . ILE A 1 221 ? 18.210 -7.695 -24.137 1.00 65.88 221 ILE A CA 1
ATOM 1708 C C . ILE A 1 221 ? 19.258 -6.818 -24.828 1.00 65.88 221 ILE A C 1
ATOM 1710 O O . ILE A 1 221 ? 18.899 -5.841 -25.495 1.00 65.88 221 ILE A O 1
ATOM 1714 N N . LYS A 1 222 ? 20.549 -7.145 -24.690 1.00 68.81 222 LYS A N 1
ATOM 1715 C CA . LYS A 1 222 ? 21.646 -6.385 -25.315 1.00 68.81 222 LYS A CA 1
ATOM 1716 C C . LYS A 1 222 ? 21.651 -6.525 -26.835 1.00 68.81 222 LYS A C 1
ATOM 1718 O O . LYS A 1 222 ? 21.923 -5.551 -27.531 1.00 68.81 222 LYS A O 1
ATOM 1723 N N . ASN A 1 223 ? 21.294 -7.704 -27.341 1.00 68.88 223 ASN A N 1
ATOM 1724 C CA . ASN A 1 223 ? 21.249 -7.991 -28.775 1.00 68.88 223 ASN A CA 1
ATOM 1725 C C . ASN A 1 223 ? 19.937 -7.562 -29.453 1.00 68.88 223 ASN A C 1
ATOM 1727 O O . ASN A 1 223 ? 19.823 -7.653 -30.677 1.00 68.88 223 ASN A O 1
ATOM 1731 N N . ALA A 1 224 ? 18.946 -7.081 -28.695 1.00 74.75 224 ALA A N 1
ATOM 1732 C CA . ALA A 1 224 ? 17.701 -6.579 -29.263 1.00 74.75 224 ALA A CA 1
ATOM 1733 C C . ALA A 1 224 ? 17.959 -5.419 -30.240 1.00 74.75 224 ALA A C 1
ATOM 1735 O O . ALA A 1 224 ? 18.735 -4.502 -29.945 1.00 74.75 224 ALA A O 1
ATOM 1736 N N . ASN A 1 225 ? 17.263 -5.441 -31.385 1.00 81.31 225 ASN A N 1
ATOM 1737 C CA . ASN A 1 225 ? 17.352 -4.426 -32.439 1.00 81.31 225 ASN A CA 1
ATOM 1738 C C . ASN A 1 225 ? 16.677 -3.116 -32.004 1.00 81.31 225 ASN A C 1
ATOM 1740 O O . ASN A 1 225 ? 15.635 -2.734 -32.525 1.00 81.31 225 ASN A O 1
ATOM 1744 N N . VAL A 1 226 ? 17.249 -2.452 -31.003 1.00 84.75 226 VAL A N 1
ATOM 1745 C CA . VAL A 1 226 ? 16.820 -1.165 -30.457 1.00 84.75 226 VAL A CA 1
ATOM 1746 C C . VAL A 1 226 ? 18.050 -0.284 -30.354 1.00 84.75 226 VAL A C 1
ATOM 1748 O O . VAL A 1 226 ? 19.003 -0.602 -29.637 1.00 84.75 226 VAL A O 1
ATOM 1751 N N . THR A 1 227 ? 18.030 0.829 -31.083 1.00 88.56 227 THR A N 1
ATOM 1752 C CA . THR A 1 227 ? 19.158 1.764 -31.131 1.00 88.56 227 THR A CA 1
ATOM 1753 C C . THR A 1 227 ? 19.421 2.384 -29.760 1.00 88.56 227 THR A C 1
ATOM 1755 O O . THR A 1 227 ? 18.512 2.544 -28.945 1.00 88.56 227 THR A O 1
ATOM 1758 N N . GLN A 1 228 ? 20.654 2.831 -29.516 1.00 88.56 228 GLN A N 1
ATOM 1759 C CA . GLN A 1 228 ? 21.009 3.516 -28.267 1.00 88.56 228 GLN A CA 1
ATOM 1760 C C . GLN A 1 228 ? 20.130 4.751 -28.001 1.00 88.56 228 GLN A C 1
ATOM 1762 O O . GLN A 1 228 ? 19.747 5.000 -26.859 1.00 88.56 228 GLN A O 1
ATOM 1767 N N . LYS A 1 229 ? 19.751 5.490 -29.055 1.00 91.69 229 LYS A N 1
ATOM 1768 C CA . LYS A 1 229 ? 18.840 6.640 -28.954 1.00 91.69 229 LYS A CA 1
ATOM 1769 C C . LYS A 1 229 ? 17.450 6.219 -28.473 1.00 91.69 229 LYS A C 1
ATOM 1771 O O . LYS A 1 229 ? 16.909 6.862 -27.582 1.00 91.69 229 LYS A O 1
ATOM 1776 N N . GLN A 1 230 ? 16.892 5.144 -29.031 1.00 90.62 230 GLN A N 1
ATOM 1777 C CA . GLN A 1 230 ? 15.600 4.600 -28.596 1.00 90.62 230 GLN A CA 1
ATOM 1778 C C . GLN A 1 230 ? 15.666 4.086 -27.150 1.00 90.62 230 GLN A C 1
ATOM 1780 O O . GLN A 1 230 ? 14.765 4.361 -26.368 1.00 90.62 230 GLN A O 1
ATOM 1785 N N . ARG A 1 231 ? 16.755 3.411 -26.755 1.00 89.94 231 ARG A N 1
ATOM 1786 C CA . ARG A 1 231 ? 16.942 2.958 -25.364 1.00 89.94 231 ARG A CA 1
ATOM 1787 C C . ARG A 1 231 ? 16.994 4.122 -24.374 1.00 89.94 231 ARG A C 1
ATOM 1789 O O . ARG A 1 231 ? 16.346 4.061 -23.335 1.00 89.94 231 ARG A O 1
ATOM 1796 N N . ALA A 1 232 ? 17.744 5.178 -24.693 1.00 92.06 232 ALA A N 1
ATOM 1797 C CA . ALA A 1 232 ? 17.834 6.371 -23.851 1.00 92.06 232 ALA A CA 1
ATOM 1798 C C . ALA A 1 232 ? 16.483 7.092 -23.728 1.00 92.06 232 ALA A C 1
ATOM 1800 O O . ALA A 1 232 ? 16.130 7.565 -22.653 1.00 92.06 232 ALA A O 1
ATOM 1801 N N . GLU A 1 233 ? 15.721 7.142 -24.820 1.00 95.38 233 GLU A N 1
ATOM 1802 C CA . GLU A 1 233 ? 14.387 7.733 -24.853 1.00 95.38 233 GLU A CA 1
ATOM 1803 C C . GLU A 1 233 ? 13.401 6.958 -23.967 1.00 95.38 233 GLU A C 1
ATOM 1805 O O . GLU A 1 233 ? 12.777 7.556 -23.096 1.00 95.38 233 GLU A O 1
ATOM 1810 N N . LEU A 1 234 ? 13.347 5.629 -24.101 1.00 90.62 234 LEU A N 1
ATOM 1811 C CA . LEU A 1 234 ? 12.521 4.761 -23.257 1.00 90.62 234 LEU A CA 1
ATOM 1812 C C . LEU A 1 234 ? 12.897 4.863 -21.775 1.00 90.62 234 LEU A C 1
ATOM 1814 O O . LEU A 1 234 ? 12.015 4.955 -20.925 1.00 90.62 234 LEU A O 1
ATOM 1818 N N . PHE A 1 235 ? 14.195 4.893 -21.459 1.00 94.50 235 PHE A N 1
ATOM 1819 C CA . PHE A 1 235 ? 14.664 5.084 -20.086 1.00 94.50 235 PHE A CA 1
ATOM 1820 C C . PHE A 1 235 ? 14.246 6.450 -19.521 1.00 94.50 235 PHE A C 1
ATOM 1822 O O . PHE A 1 235 ? 13.836 6.544 -18.369 1.00 94.50 235 PHE A O 1
ATOM 1829 N N . GLY A 1 236 ? 14.285 7.501 -20.345 1.00 92.56 236 GLY A N 1
ATOM 1830 C CA . GLY A 1 236 ? 13.867 8.852 -19.964 1.00 92.56 236 GLY A CA 1
ATOM 1831 C C . GLY A 1 236 ? 12.366 9.013 -19.698 1.00 92.56 236 GLY A C 1
ATOM 1832 O O . GLY A 1 236 ? 11.973 10.015 -19.107 1.00 92.56 236 GLY A O 1
ATOM 1833 N N . ARG A 1 237 ? 11.525 8.049 -20.100 1.00 93.50 237 ARG A N 1
ATOM 1834 C CA . ARG A 1 237 ? 10.077 8.050 -19.815 1.00 93.50 237 ARG A CA 1
ATOM 1835 C C . ARG A 1 237 ? 9.728 7.561 -18.411 1.00 93.50 237 ARG A C 1
ATOM 1837 O O . ARG A 1 237 ? 8.588 7.734 -17.987 1.00 93.50 237 ARG A O 1
ATOM 1844 N N . ILE A 1 238 ? 10.662 6.923 -17.708 1.00 92.25 238 ILE A N 1
ATOM 1845 C CA . ILE A 1 238 ? 10.402 6.348 -16.387 1.00 92.25 238 ILE A CA 1
ATOM 1846 C C . ILE A 1 238 ? 10.173 7.484 -15.386 1.00 92.25 238 ILE A C 1
ATOM 1848 O O . ILE A 1 238 ? 11.0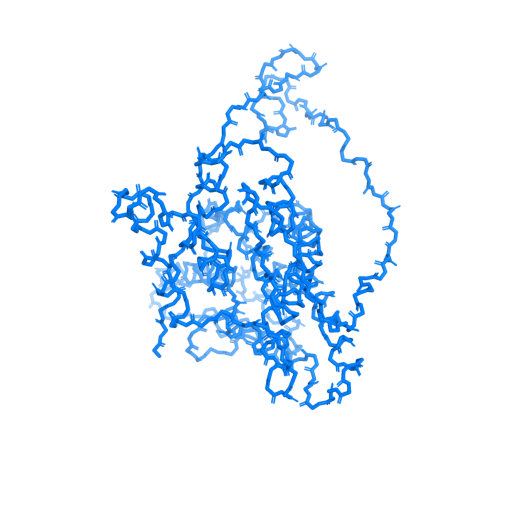80 8.264 -15.092 1.00 92.25 238 ILE A O 1
ATOM 1852 N N . ASN A 1 239 ? 8.963 7.560 -14.831 1.00 95.31 239 ASN A N 1
ATOM 1853 C CA . ASN A 1 239 ? 8.664 8.469 -13.731 1.00 95.31 239 ASN A CA 1
ATOM 1854 C C . ASN A 1 239 ? 9.167 7.855 -12.418 1.00 95.31 239 ASN A C 1
ATOM 1856 O O . ASN A 1 239 ? 8.478 7.058 -11.786 1.00 95.31 239 ASN A O 1
ATOM 1860 N N . LEU A 1 240 ? 10.390 8.217 -12.031 1.00 93.06 240 LEU A N 1
ATOM 1861 C CA . LEU A 1 240 ? 11.050 7.645 -10.860 1.00 93.06 240 LEU A CA 1
ATOM 1862 C C . LEU A 1 240 ? 10.322 7.954 -9.545 1.00 93.06 240 LEU A C 1
ATOM 1864 O O . LEU A 1 240 ? 10.302 7.104 -8.656 1.00 93.06 240 LEU A O 1
ATOM 1868 N N . ASP A 1 241 ? 9.737 9.143 -9.409 1.00 94.69 241 ASP A N 1
ATOM 1869 C CA . ASP A 1 241 ? 9.032 9.520 -8.182 1.00 94.69 241 ASP A CA 1
ATOM 1870 C C . ASP A 1 241 ? 7.790 8.644 -7.993 1.00 94.69 241 ASP A C 1
ATOM 1872 O O . ASP A 1 241 ? 7.633 8.032 -6.934 1.00 94.69 241 ASP A O 1
ATOM 1876 N N . LEU A 1 242 ? 6.998 8.481 -9.059 1.00 95.56 242 LEU A N 1
ATOM 1877 C CA . LEU A 1 242 ? 5.831 7.598 -9.071 1.00 95.56 242 LEU A CA 1
ATOM 1878 C C . LEU A 1 242 ? 6.219 6.129 -8.843 1.00 95.56 242 LEU A C 1
ATOM 1880 O O . LEU A 1 242 ? 5.601 5.454 -8.024 1.00 95.56 242 LEU A O 1
ATOM 1884 N N . LEU A 1 243 ? 7.275 5.650 -9.511 1.00 94.44 243 LEU A N 1
ATOM 1885 C CA . LEU A 1 243 ? 7.765 4.276 -9.363 1.00 94.44 243 LEU A CA 1
ATOM 1886 C C . LEU A 1 243 ? 8.147 3.971 -7.906 1.00 94.44 243 LEU A C 1
ATOM 1888 O O . LEU A 1 243 ? 7.824 2.908 -7.376 1.00 94.44 243 LEU A O 1
ATOM 1892 N N . MET A 1 244 ? 8.835 4.906 -7.244 1.00 96.50 244 MET A N 1
ATOM 1893 C CA . MET A 1 244 ? 9.278 4.744 -5.856 1.00 96.50 244 MET A CA 1
ATOM 1894 C C . MET A 1 244 ? 8.127 4.879 -4.854 1.00 96.50 244 MET A C 1
ATOM 1896 O O . MET A 1 244 ? 8.132 4.203 -3.825 1.00 96.50 244 MET A O 1
ATOM 1900 N N . GLU A 1 245 ? 7.143 5.732 -5.138 1.00 96.00 245 GLU A N 1
ATOM 1901 C CA . GLU A 1 245 ? 5.906 5.831 -4.360 1.00 96.00 245 GLU A CA 1
ATOM 1902 C C . GLU A 1 245 ? 5.095 4.533 -4.445 1.00 96.00 245 GLU A C 1
ATOM 1904 O O . GLU A 1 245 ? 4.714 3.971 -3.418 1.00 96.00 245 GLU A O 1
ATOM 1909 N N . ARG A 1 246 ? 4.922 3.988 -5.650 1.00 95.88 246 ARG A N 1
ATOM 1910 C CA . ARG A 1 246 ? 4.235 2.710 -5.865 1.00 95.88 246 ARG A CA 1
ATOM 1911 C C . ARG A 1 246 ? 4.983 1.534 -5.242 1.00 95.88 246 ARG A C 1
ATOM 1913 O O . ARG A 1 246 ? 4.344 0.673 -4.648 1.00 95.88 246 ARG A O 1
ATOM 1920 N N . ALA A 1 247 ? 6.318 1.534 -5.259 1.00 95.94 247 ALA A N 1
ATOM 1921 C CA . ALA A 1 247 ? 7.107 0.539 -4.530 1.00 95.94 247 ALA A CA 1
ATOM 1922 C C . ALA A 1 247 ? 6.882 0.616 -3.009 1.00 95.94 247 ALA A C 1
ATOM 1924 O O . ALA A 1 247 ? 6.729 -0.412 -2.353 1.00 95.94 247 ALA A O 1
ATOM 1925 N N . TYR A 1 248 ? 6.817 1.826 -2.440 1.00 98.06 248 TYR A N 1
ATOM 1926 C CA . TYR A 1 248 ? 6.449 2.007 -1.034 1.00 98.06 248 TYR A CA 1
ATOM 1927 C C . TYR A 1 248 ? 5.044 1.466 -0.741 1.00 98.06 248 TYR A C 1
ATOM 1929 O O . TYR A 1 248 ? 4.871 0.763 0.255 1.00 98.06 248 TYR A O 1
ATOM 1937 N N . ILE A 1 249 ? 4.064 1.761 -1.601 1.00 96.94 249 ILE A N 1
ATOM 1938 C CA . ILE A 1 249 ? 2.682 1.291 -1.442 1.00 96.94 249 ILE A CA 1
ATOM 1939 C C . ILE A 1 249 ? 2.619 -0.239 -1.481 1.00 96.94 249 ILE A C 1
ATOM 1941 O O . ILE A 1 249 ? 2.007 -0.829 -0.592 1.00 96.94 249 ILE A O 1
ATOM 1945 N N . ASP A 1 250 ? 3.274 -0.882 -2.449 1.00 95.75 250 ASP A N 1
ATOM 1946 C CA . ASP A 1 250 ? 3.336 -2.345 -2.545 1.00 95.75 250 ASP A CA 1
ATOM 1947 C C . ASP A 1 250 ? 3.925 -2.951 -1.264 1.00 95.75 250 ASP A C 1
ATOM 1949 O O . ASP A 1 250 ? 3.318 -3.818 -0.638 1.00 95.75 250 ASP A O 1
ATOM 1953 N N . TYR A 1 251 ? 5.068 -2.428 -0.806 1.00 97.75 251 TYR A N 1
ATOM 1954 C CA . TYR A 1 251 ? 5.722 -2.901 0.415 1.00 97.75 251 TYR A CA 1
ATOM 1955 C C . TYR A 1 251 ? 4.835 -2.714 1.639 1.00 97.75 251 TYR A C 1
ATOM 1957 O O . TYR A 1 251 ? 4.695 -3.624 2.452 1.00 97.75 251 TYR A O 1
ATOM 1965 N N . TRP A 1 252 ? 4.223 -1.540 1.778 1.00 98.12 252 TRP A N 1
ATOM 1966 C CA . TRP A 1 252 ? 3.341 -1.255 2.895 1.00 98.12 252 TRP A CA 1
ATOM 1967 C C . TRP A 1 252 ? 2.179 -2.246 2.908 1.00 98.12 252 TRP A C 1
ATOM 1969 O O . TRP A 1 252 ? 1.965 -2.897 3.927 1.00 98.12 252 TRP A O 1
ATOM 1979 N N . ARG A 1 253 ? 1.516 -2.467 1.767 1.00 97.75 253 ARG A N 1
ATOM 1980 C CA . ARG A 1 253 ? 0.349 -3.354 1.621 1.00 97.75 253 ARG A CA 1
ATOM 1981 C C . ARG A 1 253 ? 0.604 -4.830 1.938 1.00 97.75 253 ARG A C 1
ATOM 1983 O O . ARG A 1 253 ? -0.364 -5.575 2.054 1.00 97.75 253 ARG A O 1
ATOM 1990 N N . VAL A 1 254 ? 1.842 -5.258 2.197 1.00 98.12 254 VAL A N 1
ATOM 1991 C CA . VAL A 1 254 ? 2.120 -6.573 2.807 1.00 98.12 254 VAL A CA 1
ATOM 1992 C C . VAL A 1 254 ? 1.305 -6.783 4.093 1.00 98.12 254 VAL A C 1
ATOM 1994 O O . VAL A 1 254 ? 0.857 -7.899 4.362 1.00 9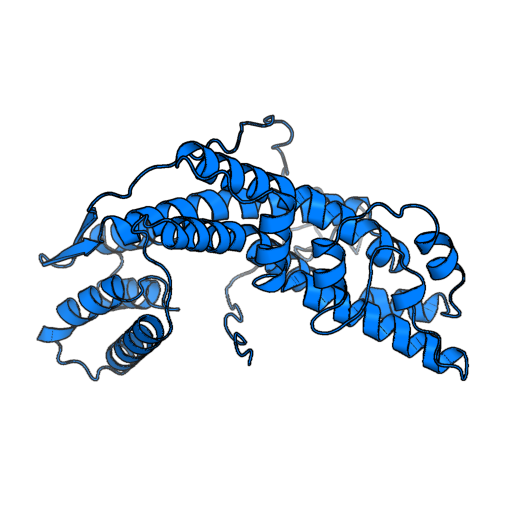8.12 254 VAL A O 1
ATOM 1997 N N . PHE A 1 255 ? 1.031 -5.718 4.859 1.00 97.56 255 PHE A N 1
ATOM 1998 C CA . PHE A 1 255 ? 0.187 -5.822 6.053 1.00 97.56 255 PHE A CA 1
ATOM 1999 C C . PHE A 1 255 ? -1.259 -6.239 5.728 1.00 97.56 255 PHE A C 1
ATOM 2001 O O . PHE A 1 255 ? -1.865 -6.938 6.531 1.00 97.56 255 PHE A O 1
ATOM 2008 N N . LEU A 1 256 ? -1.807 -5.863 4.563 1.00 97.31 256 LEU A N 1
ATOM 2009 C CA . LEU A 1 256 ? -3.143 -6.297 4.134 1.00 97.31 256 LEU A CA 1
ATOM 2010 C C . LEU A 1 256 ? -3.149 -7.792 3.815 1.00 97.31 256 LEU A C 1
ATOM 2012 O O . LEU A 1 256 ? -4.047 -8.512 4.238 1.00 97.31 256 LEU A O 1
ATOM 2016 N N . SER A 1 257 ? -2.117 -8.290 3.131 1.00 96.94 257 SER A N 1
ATOM 2017 C CA . SER A 1 257 ? -1.971 -9.729 2.885 1.00 96.94 257 SER A CA 1
ATOM 2018 C C . SER A 1 257 ? -1.867 -10.514 4.201 1.00 96.94 257 SER A C 1
ATOM 2020 O O . SER A 1 257 ? -2.488 -11.567 4.341 1.00 96.94 257 SER A O 1
ATOM 2022 N N . LEU A 1 258 ? -1.156 -9.979 5.201 1.00 97.56 258 LEU A N 1
ATOM 2023 C CA . LEU A 1 258 ? -1.096 -10.550 6.550 1.00 97.56 258 LEU A CA 1
ATOM 2024 C C . LEU A 1 258 ? -2.475 -10.583 7.229 1.00 97.56 258 LEU A C 1
ATOM 2026 O O . LEU A 1 258 ? -2.901 -11.645 7.681 1.00 97.56 258 LEU A O 1
ATOM 2030 N N . THR A 1 259 ? -3.176 -9.448 7.312 1.00 96.69 259 THR A N 1
ATOM 2031 C CA . THR A 1 259 ? -4.472 -9.368 8.010 1.00 96.69 259 THR A CA 1
ATOM 2032 C C . THR A 1 259 ? -5.537 -10.219 7.329 1.00 96.69 259 THR A C 1
ATOM 2034 O O . THR A 1 259 ? -6.311 -10.891 8.006 1.00 96.69 259 THR A O 1
ATOM 2037 N N . PHE A 1 260 ? -5.518 -10.295 5.998 1.00 95.38 260 PHE A N 1
ATOM 2038 C CA . PHE A 1 260 ? -6.364 -11.211 5.245 1.00 95.38 260 PHE A CA 1
ATOM 2039 C C . PHE A 1 260 ? -6.125 -12.677 5.645 1.00 95.38 260 PHE A C 1
ATOM 2041 O O . PHE A 1 260 ? -7.083 -13.406 5.905 1.00 95.38 260 PHE A O 1
ATOM 2048 N N . ARG A 1 261 ? -4.862 -13.117 5.751 1.00 94.62 261 ARG A N 1
ATOM 2049 C CA . ARG A 1 261 ? -4.525 -14.490 6.176 1.00 94.62 261 ARG A CA 1
ATOM 2050 C C . ARG A 1 261 ? -4.913 -14.775 7.625 1.00 94.62 261 ARG A C 1
ATOM 2052 O O . ARG A 1 261 ? -5.423 -15.859 7.895 1.00 94.62 261 ARG A O 1
ATOM 2059 N N . LEU A 1 262 ? -4.721 -13.815 8.530 1.00 95.94 262 LEU A N 1
ATOM 2060 C CA . LEU A 1 262 ? -5.184 -13.922 9.918 1.00 95.94 262 LEU A CA 1
ATOM 2061 C C . LEU A 1 262 ? -6.708 -14.143 9.963 1.00 95.94 262 LEU A C 1
ATOM 2063 O O . LEU A 1 262 ? -7.172 -15.106 10.576 1.00 95.94 262 LEU A O 1
ATOM 2067 N N . ASN A 1 263 ? -7.477 -13.349 9.216 1.00 95.12 263 ASN A N 1
ATOM 2068 C CA . ASN A 1 263 ? -8.934 -13.486 9.148 1.00 95.12 263 ASN A CA 1
ATOM 2069 C C . ASN A 1 263 ? -9.386 -14.819 8.537 1.00 95.12 263 ASN A C 1
ATOM 2071 O O . ASN A 1 263 ? -10.326 -15.441 9.031 1.00 95.12 263 ASN A O 1
ATOM 2075 N N . GLN A 1 264 ? -8.687 -15.328 7.515 1.00 94.19 264 GLN A N 1
ATOM 2076 C CA . GLN A 1 264 ? -8.960 -16.662 6.955 1.00 94.19 264 GLN A CA 1
ATOM 2077 C C . GLN A 1 264 ? -8.794 -17.801 7.975 1.00 94.19 264 GLN A C 1
ATOM 2079 O O . GLN A 1 264 ? -9.323 -18.894 7.764 1.00 94.19 264 GLN A O 1
ATOM 2084 N N . ARG A 1 265 ? -8.062 -17.563 9.068 1.00 94.44 265 ARG A N 1
ATOM 2085 C CA . ARG A 1 265 ? -7.830 -18.522 10.156 1.00 94.44 265 ARG A CA 1
ATOM 2086 C C . ARG A 1 265 ? -8.630 -18.215 11.421 1.00 94.44 265 ARG A C 1
ATOM 2088 O O . ARG A 1 265 ? -8.426 -18.874 12.433 1.00 94.44 265 ARG A O 1
ATOM 2095 N N . GLY A 1 266 ? -9.588 -17.291 11.340 1.00 92.75 266 GLY A N 1
ATOM 2096 C CA . GL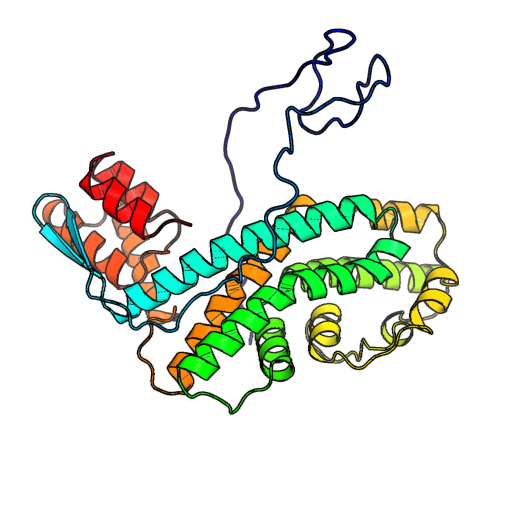Y A 1 266 ? -10.532 -17.004 12.420 1.00 92.75 266 GLY A CA 1
ATOM 2097 C C . GLY A 1 266 ? -10.021 -16.022 13.470 1.00 92.75 266 GLY A C 1
ATOM 2098 O O . GLY A 1 266 ? -10.670 -15.865 14.500 1.00 92.75 266 GLY A O 1
ATOM 2099 N N . PHE A 1 267 ? -8.890 -15.354 13.228 1.00 93.75 267 PHE A N 1
ATOM 2100 C CA . PHE A 1 267 ? -8.526 -14.180 14.016 1.00 93.75 267 PHE A CA 1
ATOM 2101 C C . PHE A 1 267 ? -9.440 -13.019 13.630 1.00 93.75 267 PHE A C 1
ATOM 2103 O O . PHE A 1 267 ? -9.730 -12.838 12.453 1.00 93.75 267 PHE A O 1
ATOM 2110 N N . ASP A 1 268 ? -9.888 -12.247 14.617 1.00 90.88 268 ASP A N 1
ATOM 2111 C CA . ASP A 1 268 ? -10.761 -11.098 14.391 1.00 90.88 268 ASP A CA 1
ATOM 2112 C C . ASP A 1 268 ? -9.901 -9.833 14.274 1.00 90.88 268 ASP A C 1
ATOM 2114 O O . ASP A 1 268 ? -9.517 -9.204 15.262 1.00 90.88 268 ASP A O 1
ATOM 2118 N N . VAL A 1 269 ? -9.477 -9.526 13.049 1.00 95.44 269 VAL A N 1
ATOM 2119 C CA . VAL A 1 269 ? -8.761 -8.292 12.718 1.00 95.44 269 VAL A CA 1
ATOM 2120 C C . VAL A 1 269 ? -9.606 -7.527 11.716 1.00 95.44 269 VAL A C 1
ATOM 2122 O O . VAL A 1 269 ? -10.016 -8.072 10.689 1.00 95.44 269 VAL A O 1
ATOM 2125 N N . TRP A 1 270 ? -9.851 -6.243 11.977 1.00 95.56 270 TRP A N 1
ATOM 2126 C CA . TRP A 1 270 ? -10.655 -5.435 11.068 1.00 95.56 270 TRP A CA 1
ATOM 2127 C C . TRP A 1 270 ? -10.018 -5.449 9.678 1.00 95.56 270 TRP A C 1
ATOM 2129 O O . TRP A 1 270 ? -8.798 -5.367 9.547 1.00 95.56 270 TRP A O 1
ATOM 2139 N N . TYR A 1 271 ? -10.833 -5.558 8.633 1.00 93.44 271 TYR A N 1
ATOM 2140 C CA . TYR A 1 271 ? -10.351 -5.556 7.259 1.00 93.44 271 TYR A CA 1
ATOM 2141 C C . TYR A 1 271 ? -11.235 -4.652 6.399 1.00 93.44 271 TYR A C 1
ATOM 2143 O O . TYR A 1 271 ? -12.463 -4.780 6.464 1.00 93.44 271 TYR A O 1
ATOM 2151 N N . PRO A 1 272 ? -10.648 -3.763 5.574 1.00 90.00 272 PRO A N 1
ATOM 2152 C CA . PRO A 1 272 ? -11.418 -2.904 4.689 1.00 90.00 272 PRO A CA 1
ATOM 2153 C C . PRO A 1 272 ? -12.314 -3.733 3.767 1.00 90.00 272 PRO A C 1
ATOM 2155 O O . PRO A 1 272 ? -11.836 -4.604 3.041 1.00 90.00 272 PRO A O 1
ATOM 2158 N N . ASN A 1 273 ? -13.609 -3.432 3.753 1.00 90.81 273 ASN A N 1
ATOM 2159 C CA . ASN A 1 273 ? -14.571 -4.061 2.854 1.00 90.81 273 ASN A CA 1
ATOM 2160 C C . ASN A 1 273 ? -15.394 -2.998 2.118 1.00 90.81 273 ASN A C 1
ATOM 2162 O O . ASN A 1 273 ? -15.486 -1.844 2.538 1.00 90.81 273 ASN A O 1
ATOM 2166 N N . GLU A 1 274 ? -15.982 -3.388 0.989 1.00 89.88 274 GLU A N 1
ATOM 2167 C CA . GLU A 1 274 ? -16.708 -2.470 0.110 1.00 89.88 274 GLU A CA 1
ATOM 2168 C C . GLU A 1 274 ? -17.902 -1.801 0.809 1.00 89.88 274 GLU A C 1
ATOM 2170 O O . GLU A 1 274 ? -18.138 -0.607 0.625 1.00 89.88 274 GLU A O 1
ATOM 2175 N N . GLN A 1 275 ? -18.630 -2.541 1.647 1.00 91.25 275 GLN A N 1
ATOM 2176 C CA . GLN A 1 275 ? -19.807 -2.029 2.342 1.00 91.25 275 GLN A CA 1
ATOM 2177 C C . GLN A 1 275 ? -19.440 -0.915 3.331 1.00 91.25 275 GLN A C 1
ATOM 2179 O O . GLN A 1 275 ? -20.035 0.166 3.284 1.00 91.25 275 GLN A O 1
ATOM 2184 N N . ASP A 1 276 ? -18.449 -1.150 4.190 1.00 91.00 276 ASP A N 1
ATOM 2185 C CA . ASP A 1 276 ? -17.995 -0.165 5.172 1.00 91.00 276 ASP A CA 1
ATOM 2186 C C . ASP A 1 276 ? -17.304 1.024 4.505 1.00 91.00 276 ASP A C 1
ATOM 2188 O O . ASP A 1 276 ? -17.532 2.163 4.912 1.00 91.00 276 ASP A O 1
ATOM 2192 N N . ASN A 1 277 ? -16.552 0.796 3.422 1.00 92.12 277 ASN A N 1
ATOM 2193 C CA . ASN A 1 277 ? -15.954 1.868 2.625 1.00 92.12 277 ASN A CA 1
ATOM 2194 C C . ASN A 1 277 ? -17.023 2.768 1.994 1.00 92.12 277 ASN A C 1
ATOM 2196 O O . ASN A 1 277 ? -16.955 3.990 2.114 1.00 92.12 277 ASN A O 1
ATOM 2200 N N . ASN A 1 278 ? -18.046 2.187 1.363 1.00 93.31 278 ASN A N 1
ATOM 2201 C CA . ASN A 1 278 ? -19.143 2.948 0.764 1.00 93.31 278 ASN A CA 1
ATOM 2202 C C . ASN A 1 278 ? -19.928 3.727 1.822 1.00 93.31 278 ASN A C 1
ATOM 2204 O O . ASN A 1 278 ? -20.278 4.893 1.615 1.00 93.31 278 ASN A O 1
ATOM 2208 N N . ARG A 1 279 ? -20.163 3.111 2.984 1.00 94.69 279 ARG A N 1
ATOM 2209 C CA . ARG A 1 279 ? -20.811 3.770 4.118 1.00 94.69 279 ARG A CA 1
ATOM 2210 C C . ARG A 1 279 ? -19.974 4.935 4.648 1.00 94.69 279 ARG A C 1
ATOM 2212 O O . ARG A 1 279 ? -20.518 6.022 4.833 1.00 94.69 279 ARG A O 1
ATOM 2219 N N . ALA A 1 280 ? -18.678 4.732 4.864 1.00 94.69 280 ALA A N 1
ATOM 2220 C CA . ALA A 1 280 ? -17.759 5.758 5.343 1.00 94.69 280 ALA A CA 1
ATOM 2221 C C . ALA A 1 280 ? -17.648 6.928 4.352 1.00 94.69 280 ALA A C 1
ATOM 2223 O O . ALA A 1 280 ? -17.816 8.082 4.745 1.00 94.69 280 ALA A O 1
ATOM 2224 N N . ASN A 1 281 ? -17.511 6.643 3.055 1.00 94.75 281 ASN A N 1
ATOM 2225 C CA . ASN A 1 281 ? -17.510 7.656 1.999 1.00 94.75 281 ASN A CA 1
ATOM 2226 C C . ASN A 1 281 ? -18.812 8.470 1.983 1.00 94.75 281 ASN A C 1
ATOM 2228 O O . ASN A 1 281 ? -18.780 9.700 1.916 1.00 94.75 281 ASN A O 1
ATOM 2232 N N . GLY A 1 282 ? -19.967 7.808 2.104 1.00 95.50 282 GLY A N 1
ATOM 2233 C CA . GLY A 1 282 ? -21.262 8.484 2.195 1.00 95.50 282 GLY A CA 1
ATOM 2234 C C . GLY A 1 282 ? -21.389 9.365 3.444 1.00 95.50 282 GLY A C 1
ATOM 2235 O O . GLY A 1 282 ? -21.903 10.484 3.364 1.00 95.50 282 GLY A O 1
ATOM 2236 N N . LEU A 1 283 ? -20.899 8.901 4.598 1.00 95.81 283 LEU A N 1
ATOM 2237 C CA . LEU A 1 283 ? -20.855 9.697 5.828 1.00 95.81 283 LEU A CA 1
ATOM 2238 C C . LEU A 1 283 ? -19.954 10.925 5.659 1.00 95.81 283 LEU A C 1
ATOM 2240 O O . LEU A 1 283 ? -20.395 12.040 5.938 1.00 95.81 283 LEU A O 1
ATOM 2244 N N . TYR A 1 284 ? -18.737 10.740 5.145 1.00 96.44 284 TYR A N 1
ATOM 2245 C CA . TYR A 1 284 ? -17.778 11.815 4.897 1.00 96.44 284 TYR A CA 1
ATOM 2246 C C . TYR A 1 284 ? -18.334 12.882 3.944 1.00 96.44 284 TYR A C 1
ATOM 2248 O O . TYR A 1 284 ? -18.286 14.077 4.243 1.00 96.44 284 TYR A O 1
ATOM 2256 N N . GLN A 1 285 ? -18.949 12.473 2.831 1.00 96.56 285 GLN A N 1
ATOM 2257 C CA . GLN A 1 285 ? -19.580 13.401 1.889 1.00 96.56 285 GLN A CA 1
ATOM 2258 C C . GLN A 1 285 ? -20.716 14.201 2.538 1.00 96.56 285 GLN A C 1
ATOM 2260 O O . GLN A 1 285 ? -20.820 15.411 2.354 1.00 96.56 285 GLN A O 1
ATOM 2265 N N . ASN A 1 286 ? -21.578 13.560 3.330 1.00 96.81 286 ASN A N 1
ATOM 2266 C CA . ASN A 1 286 ? -22.672 14.275 3.991 1.00 96.81 286 ASN A CA 1
ATOM 2267 C C . ASN A 1 286 ? -22.177 15.229 5.091 1.00 96.81 286 ASN A C 1
ATOM 2269 O O . ASN A 1 286 ? -22.753 16.306 5.268 1.00 96.81 286 ASN A O 1
ATOM 2273 N N . LEU A 1 287 ? -21.105 14.859 5.797 1.00 96.00 287 LEU A N 1
ATOM 2274 C CA . LEU A 1 287 ? -20.436 15.691 6.798 1.00 96.00 287 LEU A CA 1
ATOM 2275 C C . LEU A 1 287 ? -19.784 16.936 6.180 1.00 96.00 287 LEU A C 1
ATOM 2277 O O . LEU A 1 287 ? -19.938 18.034 6.716 1.00 96.00 287 LEU A O 1
ATOM 2281 N N . THR A 1 288 ? -19.089 16.779 5.052 1.00 95.00 288 THR A N 1
ATOM 2282 C CA . THR A 1 288 ? -18.402 17.877 4.347 1.00 95.00 288 THR A CA 1
ATOM 2283 C C . THR A 1 288 ? -19.371 18.812 3.628 1.00 95.00 288 THR A C 1
ATOM 2285 O O . THR A 1 288 ? -19.158 20.021 3.619 1.00 95.00 288 THR A O 1
ATOM 2288 N N . LEU A 1 289 ? -20.483 18.290 3.101 1.00 95.69 289 LEU A N 1
ATOM 2289 C CA . LEU A 1 289 ? -21.535 19.087 2.457 1.00 95.69 289 LEU A CA 1
ATOM 2290 C C . LEU A 1 289 ? -22.502 19.763 3.446 1.00 95.69 289 LEU A C 1
ATOM 2292 O O . LEU A 1 289 ? -23.465 20.394 3.013 1.00 95.69 289 LEU A O 1
ATOM 2296 N N . GLY A 1 290 ? -22.298 19.612 4.761 1.00 93.19 290 GLY A N 1
ATOM 2297 C CA . GLY A 1 290 ? -23.146 20.241 5.780 1.00 93.19 290 GLY A CA 1
ATOM 2298 C C . GLY A 1 290 ? -24.586 19.715 5.812 1.00 93.19 290 GLY A C 1
ATOM 2299 O O . GLY A 1 290 ? -25.491 20.418 6.251 1.00 93.19 290 GLY A O 1
ATOM 2300 N N . ARG A 1 291 ? -24.819 18.481 5.343 1.00 95.69 291 ARG A N 1
ATOM 2301 C CA . ARG A 1 291 ? -26.155 17.851 5.293 1.00 95.69 291 ARG A CA 1
ATOM 2302 C C . ARG A 1 291 ? -26.570 17.206 6.618 1.00 95.69 291 ARG A C 1
ATOM 2304 O O . ARG A 1 291 ? -27.702 16.748 6.753 1.00 95.69 291 ARG A O 1
ATOM 2311 N N . ILE A 1 292 ? -25.654 17.143 7.582 1.00 95.75 292 ILE A N 1
ATOM 2312 C CA . ILE A 1 292 ? -25.889 16.593 8.917 1.00 95.75 292 ILE A CA 1
ATOM 2313 C C . ILE A 1 292 ? -26.290 17.731 9.869 1.00 95.75 292 ILE A C 1
ATOM 2315 O O . ILE A 1 292 ? -25.550 18.713 9.962 1.00 95.75 292 ILE A O 1
ATOM 2319 N N . PRO A 1 293 ? -27.411 17.606 10.606 1.00 95.56 293 PRO A N 1
ATOM 2320 C CA . PRO A 1 293 ? -27.786 18.573 11.634 1.00 95.56 293 PRO A CA 1
ATOM 2321 C C . PRO A 1 293 ? -26.653 18.797 12.654 1.00 95.56 293 PRO A C 1
ATOM 2323 O O . PRO A 1 293 ? -26.007 17.814 13.040 1.00 95.56 293 PRO A O 1
ATOM 2326 N N . PRO A 1 294 ? -26.391 20.040 13.108 1.00 92.75 294 PRO A N 1
ATOM 2327 C CA . PRO A 1 294 ? -25.243 20.362 13.960 1.00 92.75 294 PRO A CA 1
ATOM 2328 C C . PRO A 1 294 ? -25.098 19.470 15.198 1.00 92.75 294 PRO A C 1
ATOM 2330 O O . PRO A 1 294 ? -23.994 19.035 15.519 1.00 92.75 294 PRO A O 1
ATOM 2333 N N . GLU A 1 295 ? -26.210 19.142 15.851 1.00 93.75 295 GLU A N 1
ATOM 2334 C CA . GLU A 1 295 ? -26.281 18.304 17.048 1.00 93.75 295 GLU A CA 1
ATOM 2335 C C . GLU A 1 295 ? -25.952 16.825 16.789 1.00 93.75 295 GLU A C 1
ATOM 2337 O O . GLU A 1 295 ? -25.620 16.091 17.717 1.00 93.75 295 GLU A O 1
ATOM 2342 N N . LYS A 1 296 ? -26.002 16.377 15.528 1.00 95.56 296 LYS A N 1
ATOM 2343 C CA . LYS A 1 296 ? -25.678 14.999 15.132 1.00 95.56 296 LYS A CA 1
ATOM 2344 C C . LYS A 1 296 ? -24.258 14.841 14.607 1.00 95.56 296 LYS A C 1
ATOM 2346 O O . LYS A 1 296 ? -23.793 13.705 14.529 1.00 95.56 296 LYS A O 1
ATOM 2351 N N . VAL A 1 297 ? -23.561 15.930 14.275 1.00 94.75 297 VAL A N 1
ATOM 2352 C CA . VAL A 1 297 ? -22.227 15.887 13.647 1.00 94.75 297 VAL A CA 1
ATOM 2353 C C . VAL A 1 297 ? -21.259 15.003 14.432 1.00 94.75 297 VAL A C 1
ATOM 2355 O O . VAL A 1 297 ? -20.652 14.114 13.845 1.00 94.75 297 VAL A O 1
ATOM 2358 N N . LEU A 1 298 ? -21.170 15.175 15.755 1.00 93.56 298 LEU A N 1
ATOM 2359 C CA . LEU A 1 298 ? -20.244 14.404 16.592 1.00 93.56 298 LEU A CA 1
ATOM 2360 C C . LEU A 1 298 ? -20.534 12.893 16.546 1.00 93.56 298 LEU A C 1
ATOM 2362 O O . LEU A 1 298 ? -19.627 12.092 16.333 1.00 93.56 298 LEU A O 1
ATOM 2366 N N . SER A 1 299 ? -21.813 12.505 16.626 1.00 93.44 299 SER A N 1
ATOM 2367 C CA . SER A 1 299 ? -22.227 11.100 16.496 1.00 93.44 299 SER A CA 1
ATOM 2368 C C . SER A 1 299 ? -21.907 10.507 15.118 1.00 93.44 299 SER A C 1
ATOM 2370 O O . SER A 1 299 ? -21.515 9.347 15.022 1.00 93.44 299 SER A O 1
ATOM 2372 N N . GLN A 1 300 ? -22.034 11.296 14.046 1.00 95.00 300 GLN A N 1
ATOM 2373 C CA . GLN A 1 300 ? -21.732 10.838 12.688 1.00 95.00 300 GLN A CA 1
ATOM 2374 C C . GLN A 1 300 ? -20.225 10.734 12.438 1.00 95.00 300 GLN A C 1
ATOM 2376 O O . GLN A 1 300 ? -19.795 9.839 11.719 1.00 95.00 300 GLN A O 1
ATOM 2381 N N . VAL A 1 301 ? -19.417 11.591 13.067 1.00 94.25 301 VAL A N 1
ATOM 2382 C CA . VAL A 1 301 ? -17.951 11.471 13.057 1.00 94.25 301 VAL A CA 1
ATOM 2383 C C . VAL A 1 301 ? -17.510 10.207 13.791 1.00 94.25 301 VAL A C 1
ATOM 2385 O O . VAL A 1 301 ? -16.685 9.466 13.267 1.00 94.25 301 VAL A O 1
ATOM 2388 N N . ALA A 1 302 ? -18.103 9.901 14.948 1.00 92.62 302 ALA A N 1
ATOM 2389 C CA . ALA A 1 302 ? -17.834 8.644 15.645 1.00 92.62 302 ALA A CA 1
ATOM 2390 C C . ALA A 1 302 ? -18.197 7.420 14.779 1.00 92.62 302 ALA A C 1
ATOM 2392 O O . ALA A 1 302 ? -17.428 6.466 14.702 1.00 92.62 302 ALA A O 1
ATOM 2393 N N . LEU A 1 303 ? -19.331 7.464 14.068 1.00 93.19 303 LEU A N 1
ATOM 2394 C CA . LEU A 1 303 ? -19.703 6.411 13.115 1.00 93.19 303 LEU A CA 1
ATOM 2395 C C . LEU A 1 303 ? -18.722 6.305 11.942 1.00 93.19 303 LEU A C 1
ATOM 2397 O O . LEU A 1 303 ? -18.387 5.190 11.557 1.00 93.19 303 LEU A O 1
ATOM 2401 N N . LEU A 1 304 ? -18.255 7.427 11.388 1.00 94.69 304 LEU A N 1
ATOM 2402 C CA . LEU A 1 304 ? -17.259 7.442 10.313 1.00 94.69 304 LEU A CA 1
ATOM 2403 C C . LEU A 1 304 ? -15.965 6.745 10.753 1.00 94.69 304 LEU A C 1
ATOM 2405 O O . LEU A 1 304 ? -15.491 5.853 10.052 1.00 94.69 304 LEU A O 1
ATOM 2409 N N . LEU A 1 305 ? -15.453 7.098 11.936 1.00 93.06 305 LEU A N 1
ATOM 2410 C CA . LEU A 1 305 ? -14.248 6.496 12.511 1.00 93.06 305 LEU A CA 1
ATOM 2411 C C . LEU A 1 305 ? -14.404 4.994 12.772 1.00 93.06 305 LEU A C 1
ATOM 2413 O O . LEU A 1 305 ? -13.448 4.256 12.584 1.00 93.06 305 LEU A O 1
ATOM 2417 N N . ASN A 1 306 ? -15.600 4.540 13.150 1.00 90.19 306 ASN A N 1
ATOM 2418 C CA . ASN A 1 306 ? -15.878 3.119 13.373 1.00 90.19 306 ASN A CA 1
ATOM 2419 C C . ASN A 1 306 ? -16.134 2.321 12.089 1.00 90.19 306 ASN A C 1
ATOM 2421 O O . ASN A 1 306 ? -15.961 1.108 12.093 1.00 90.19 306 ASN A O 1
ATOM 2425 N N . CYS A 1 307 ? -16.563 2.968 11.001 1.00 91.56 307 CYS A N 1
ATOM 2426 C CA . CYS A 1 307 ? -16.747 2.292 9.714 1.00 91.56 307 CYS A CA 1
ATOM 2427 C C . CYS A 1 307 ? -15.408 2.158 8.985 1.00 91.56 307 CYS A C 1
ATOM 2429 O O . CYS A 1 307 ? -14.998 1.059 8.629 1.00 91.56 307 CYS A O 1
ATOM 2431 N N . ASN A 1 308 ? -14.731 3.286 8.756 1.00 94.25 308 ASN A N 1
ATOM 2432 C CA . ASN A 1 308 ? -13.400 3.313 8.167 1.00 94.25 308 ASN A CA 1
ATOM 2433 C C . ASN A 1 308 ? -12.707 4.649 8.506 1.00 94.25 308 ASN A C 1
ATOM 2435 O O . ASN A 1 308 ? -12.946 5.661 7.829 1.00 94.25 308 ASN A O 1
ATOM 2439 N N . PRO A 1 309 ? -11.804 4.663 9.502 1.00 92.06 309 PRO A N 1
ATOM 2440 C CA . PRO A 1 309 ? -11.103 5.875 9.918 1.00 92.06 309 PRO A CA 1
ATOM 2441 C C . PRO A 1 309 ? -10.028 6.323 8.914 1.00 92.06 309 PRO A C 1
ATOM 2443 O O . PRO A 1 309 ? -9.469 7.409 9.055 1.00 92.06 309 PRO A O 1
ATOM 2446 N N . TYR A 1 310 ? -9.735 5.501 7.902 1.00 93.25 310 TYR A N 1
ATOM 2447 C CA . TYR A 1 310 ? -8.743 5.752 6.856 1.00 93.25 310 TYR A CA 1
ATOM 2448 C C . TYR A 1 310 ? -9.359 6.319 5.572 1.00 93.25 310 TYR A C 1
ATOM 2450 O O . TYR A 1 310 ? -8.680 6.391 4.551 1.00 93.25 310 TYR A O 1
ATOM 2458 N N . THR A 1 311 ? -10.634 6.715 5.615 1.00 92.75 311 THR A N 1
ATOM 2459 C CA . THR A 1 311 ? -11.282 7.465 4.532 1.00 92.75 311 THR A CA 1
ATOM 2460 C C . THR A 1 311 ? -10.494 8.747 4.247 1.00 92.75 311 THR A C 1
ATOM 2462 O O . THR A 1 311 ? -10.156 9.489 5.175 1.00 92.75 311 THR A O 1
ATOM 2465 N N . GLU A 1 312 ? -10.203 9.015 2.973 1.00 89.50 312 GLU A N 1
ATOM 2466 C CA . GLU A 1 312 ? -9.428 10.188 2.558 1.00 89.50 312 GLU A CA 1
ATOM 2467 C C . GLU A 1 312 ? -10.060 11.487 3.092 1.00 89.50 312 GLU A C 1
ATOM 2469 O O . GLU A 1 312 ? -11.278 11.668 3.074 1.00 89.50 312 GLU A O 1
ATOM 2474 N N . GLY A 1 313 ? -9.230 12.378 3.640 1.00 90.50 313 GLY A N 1
ATOM 2475 C CA . GLY A 1 313 ? -9.674 13.645 4.224 1.00 90.50 313 GLY A CA 1
ATOM 2476 C C . GLY A 1 313 ? -10.425 13.535 5.561 1.00 90.50 313 GLY A C 1
ATOM 2477 O O . GLY A 1 313 ? -10.819 14.565 6.110 1.00 90.50 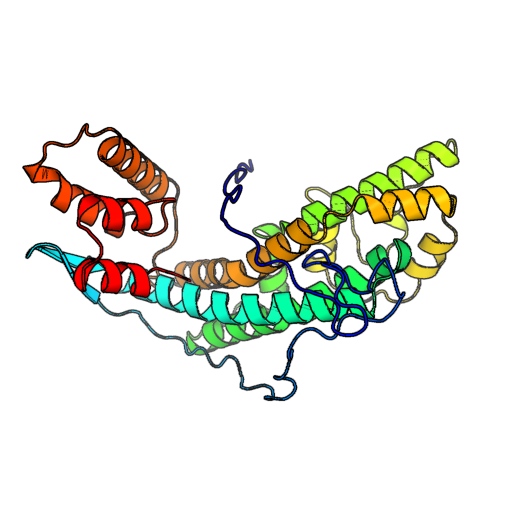313 GLY A O 1
ATOM 2478 N N . CYS A 1 314 ? -10.616 12.336 6.133 1.00 92.75 314 CYS A N 1
ATOM 2479 C CA . CYS A 1 314 ? -11.306 12.160 7.419 1.00 92.75 314 CYS A CA 1
ATOM 2480 C C . CYS A 1 314 ? -10.614 12.912 8.570 1.00 92.75 314 CYS A C 1
ATOM 2482 O O . CYS A 1 314 ? -11.272 13.612 9.344 1.00 92.75 314 CYS A O 1
ATOM 2484 N N . LEU A 1 315 ? -9.286 12.791 8.689 1.00 92.06 315 LEU A N 1
ATOM 2485 C CA . LEU A 1 315 ? -8.511 13.465 9.741 1.00 92.06 315 LEU A CA 1
ATOM 2486 C C . LEU A 1 315 ? -8.453 14.988 9.538 1.00 92.06 315 LEU A C 1
ATOM 2488 O O . LEU A 1 315 ? -8.536 15.745 10.512 1.00 92.06 315 LEU A O 1
ATOM 2492 N N . ASP A 1 316 ? -8.386 15.435 8.282 1.00 92.38 316 ASP A N 1
ATOM 2493 C CA . ASP A 1 316 ? -8.429 16.857 7.929 1.00 92.38 316 ASP A CA 1
ATOM 2494 C C . ASP A 1 316 ? -9.780 17.463 8.309 1.00 92.38 316 ASP A C 1
ATOM 2496 O O . ASP A 1 316 ? -9.835 18.522 8.936 1.00 92.38 316 ASP A O 1
ATOM 2500 N N . TYR A 1 317 ? -10.876 16.753 8.021 1.00 93.69 317 TYR A N 1
ATOM 2501 C CA . TYR A 1 317 ? -12.215 17.157 8.437 1.00 93.69 317 TYR A CA 1
ATOM 2502 C C . TYR A 1 317 ? -12.335 17.260 9.960 1.00 93.69 317 TYR A C 1
ATOM 2504 O O . TYR A 1 317 ? -12.851 18.257 10.462 1.00 93.69 317 TYR A O 1
ATOM 2512 N N . LEU A 1 318 ? -11.836 16.265 10.703 1.00 92.94 318 LEU A N 1
ATOM 2513 C CA . LEU A 1 318 ? -11.812 16.267 12.171 1.00 92.94 318 LEU A CA 1
ATOM 2514 C C . LEU A 1 318 ? -11.143 17.534 12.714 1.00 92.94 318 LEU A C 1
ATOM 2516 O O . LEU A 1 318 ? -11.713 18.254 13.536 1.00 92.94 318 LEU A O 1
ATOM 2520 N N . THR A 1 319 ? -9.954 17.834 12.200 1.00 92.12 319 THR A N 1
ATOM 2521 C CA . THR A 1 319 ? -9.153 18.977 12.640 1.00 92.12 319 THR A CA 1
ATOM 2522 C C . THR A 1 319 ? -9.795 20.306 12.240 1.00 92.12 319 THR A C 1
ATOM 2524 O O . THR A 1 319 ? -9.851 21.234 13.045 1.00 92.12 319 THR A O 1
ATOM 2527 N N . ALA A 1 320 ? -10.344 20.400 11.028 1.00 93.56 320 ALA A N 1
ATOM 2528 C CA . ALA A 1 320 ? -11.037 21.595 10.557 1.00 93.56 320 ALA A CA 1
ATOM 2529 C C . ALA A 1 320 ? -12.343 21.856 11.326 1.00 93.56 320 ALA A C 1
ATOM 2531 O O . ALA A 1 320 ? -12.681 23.006 11.607 1.00 93.56 320 ALA A O 1
ATOM 2532 N N . ARG A 1 321 ? -13.086 20.800 11.682 1.00 94.38 321 ARG A N 1
ATOM 2533 C CA . ARG A 1 321 ? -14.410 20.913 12.307 1.00 94.38 321 ARG A CA 1
ATOM 2534 C C . ARG A 1 321 ? -14.355 21.187 13.807 1.00 94.38 321 ARG A C 1
ATOM 2536 O O . ARG A 1 321 ? -15.209 21.935 14.295 1.00 94.38 321 ARG A O 1
ATOM 2543 N N . PHE A 1 322 ? -13.412 20.563 14.514 1.00 94.12 322 PHE A N 1
ATOM 2544 C CA . PHE A 1 322 ? -13.302 20.609 15.979 1.00 94.12 322 PHE A CA 1
ATOM 2545 C C . PHE A 1 322 ? -12.052 21.352 16.478 1.00 94.12 322 PHE A C 1
ATOM 2547 O O . PHE A 1 322 ? -11.889 21.542 17.682 1.00 94.12 322 PHE A O 1
ATOM 2554 N N . GLY A 1 323 ? -11.198 21.817 15.565 1.00 94.38 323 GLY A N 1
ATOM 2555 C CA . GLY A 1 323 ? -9.955 22.515 15.872 1.00 94.38 323 GLY A CA 1
ATOM 2556 C C . GLY A 1 323 ? -8.776 21.573 16.126 1.00 94.38 323 GLY A C 1
ATOM 2557 O O . GLY A 1 323 ? -8.921 20.360 16.279 1.00 94.38 323 GLY A O 1
ATOM 2558 N N . ILE A 1 324 ? -7.578 22.158 16.190 1.00 94.06 324 ILE A N 1
ATOM 2559 C CA . ILE A 1 324 ? -6.351 21.468 16.604 1.00 94.06 324 ILE A CA 1
ATOM 2560 C C . ILE A 1 324 ? -6.321 21.471 18.137 1.00 94.06 324 ILE A C 1
ATOM 2562 O O . ILE A 1 324 ? -5.878 22.436 18.757 1.00 94.06 324 ILE A O 1
ATOM 2566 N N . THR A 1 325 ? -6.834 20.410 18.751 1.00 95.12 325 THR A N 1
ATOM 2567 C CA . THR A 1 325 ? -6.896 20.225 20.206 1.00 95.12 325 THR A CA 1
ATOM 2568 C C . THR A 1 325 ? -6.129 18.965 20.597 1.00 95.12 325 THR A C 1
ATOM 2570 O O . THR A 1 325 ? -5.777 18.155 19.741 1.00 95.12 325 THR A O 1
ATOM 2573 N N . LEU A 1 326 ? -5.884 18.762 21.896 1.00 95.50 326 LEU A N 1
ATOM 2574 C CA . LEU A 1 326 ? -5.271 17.517 22.378 1.00 95.50 326 LEU A CA 1
ATOM 2575 C C . LEU A 1 326 ? -6.096 16.280 21.980 1.00 95.50 326 LEU A C 1
ATOM 2577 O O . LEU A 1 326 ? -5.529 15.238 21.668 1.00 95.50 326 LEU A O 1
ATOM 2581 N N . GLU A 1 327 ? -7.424 16.410 21.944 1.00 95.75 327 GLU A N 1
ATOM 2582 C CA . GLU A 1 327 ? -8.353 15.347 21.549 1.00 95.75 327 GLU A CA 1
ATOM 2583 C C . GLU A 1 327 ? -8.198 14.976 20.066 1.00 95.75 327 GLU A C 1
ATOM 2585 O O . GLU A 1 327 ? -7.963 13.811 19.735 1.00 95.75 327 GLU A O 1
ATOM 2590 N N . THR A 1 328 ? -8.259 15.962 19.161 1.00 94.94 328 THR A N 1
ATOM 2591 C CA . THR A 1 328 ? -8.124 15.708 17.716 1.00 94.94 328 THR A CA 1
ATOM 2592 C C . THR A 1 328 ? -6.714 15.257 17.347 1.00 94.94 328 THR A C 1
ATOM 2594 O O . THR A 1 328 ? -6.558 14.364 16.515 1.00 94.94 328 THR A O 1
ATOM 2597 N N . GLN A 1 329 ? -5.685 15.785 18.016 1.00 94.62 329 GLN A N 1
ATOM 2598 C CA . GLN A 1 329 ? -4.302 15.339 17.845 1.00 94.62 329 GLN A CA 1
ATOM 2599 C C . GLN A 1 329 ? -4.077 13.907 18.334 1.00 94.62 329 GLN A C 1
ATOM 2601 O O . GLN A 1 329 ? -3.320 13.177 17.693 1.00 94.62 329 GLN A O 1
ATOM 2606 N N . ALA A 1 330 ? -4.717 13.483 19.429 1.00 95.25 330 ALA A N 1
ATOM 2607 C CA . ALA A 1 330 ? -4.616 12.109 19.917 1.00 95.25 330 ALA A CA 1
ATOM 2608 C C . ALA A 1 330 ? -5.192 11.114 18.899 1.00 95.25 330 ALA A C 1
ATOM 2610 O O . ALA A 1 330 ? -4.524 10.138 18.556 1.00 95.25 330 ALA A O 1
ATOM 2611 N N . ILE A 1 331 ? -6.378 11.406 18.352 1.00 95.25 331 ILE A N 1
ATOM 2612 C CA . ILE A 1 331 ? -7.014 10.590 17.306 1.00 95.25 331 ILE A CA 1
ATOM 2613 C C . ILE A 1 331 ? -6.157 10.581 16.031 1.00 95.25 331 ILE A C 1
ATOM 2615 O O . ILE A 1 331 ? -5.851 9.516 15.493 1.00 95.25 331 ILE A O 1
ATOM 2619 N N . ALA A 1 332 ? -5.710 11.753 15.569 1.00 94.00 332 ALA A N 1
ATOM 2620 C CA . ALA A 1 332 ? -4.895 11.865 14.362 1.00 94.00 332 ALA A CA 1
ATOM 2621 C C . ALA A 1 332 ? -3.558 11.124 14.498 1.00 94.00 332 ALA A C 1
ATOM 2623 O O . ALA A 1 332 ? -3.192 10.363 13.610 1.00 94.00 332 ALA A O 1
ATOM 2624 N N . SER A 1 333 ? -2.856 11.280 15.624 1.00 93.44 333 SER A N 1
ATOM 2625 C CA . SER A 1 333 ? -1.582 10.590 15.892 1.00 93.44 333 SER A CA 1
ATOM 2626 C C . SER A 1 333 ? -1.756 9.079 16.027 1.00 93.44 333 SER A C 1
ATOM 2628 O O . SER A 1 333 ? -0.847 8.300 15.720 1.00 93.44 333 SER A O 1
ATOM 2630 N N . TYR A 1 334 ? -2.919 8.644 16.511 1.00 95.31 334 TYR A N 1
ATOM 2631 C CA . TYR A 1 334 ? -3.252 7.234 16.591 1.00 95.31 334 TYR A CA 1
ATOM 2632 C C . TYR A 1 334 ? -3.448 6.630 15.194 1.00 95.31 334 TYR A C 1
ATOM 2634 O O . TYR A 1 334 ? -2.848 5.590 14.926 1.00 95.31 33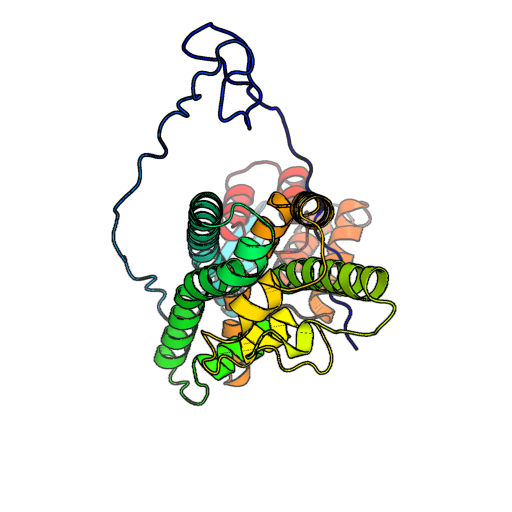4 TYR A O 1
ATOM 2642 N N . LEU A 1 335 ? -4.180 7.296 14.295 1.00 93.69 335 LEU A N 1
ATOM 2643 C CA . LEU A 1 335 ? -4.557 6.773 12.971 1.00 93.69 335 LEU A CA 1
ATOM 2644 C C . LEU A 1 335 ? -3.549 7.059 11.840 1.00 93.69 335 LEU A C 1
ATOM 2646 O O . LEU A 1 335 ? -3.579 6.386 10.806 1.00 93.69 335 LEU A O 1
ATOM 2650 N N . SER A 1 336 ? -2.670 8.049 11.992 1.00 90.75 336 SER A N 1
ATOM 2651 C CA . SER A 1 336 ? -1.714 8.448 10.951 1.00 90.75 336 SER A CA 1
ATOM 2652 C C . SER A 1 336 ? -0.530 7.482 10.793 1.00 90.75 336 SER A C 1
ATOM 2654 O O . SER A 1 336 ? -0.204 6.699 11.695 1.00 90.75 336 SER A O 1
ATOM 2656 N N . VAL A 1 337 ? 0.102 7.544 9.613 1.00 87.12 337 VAL A N 1
ATOM 2657 C CA . VAL A 1 337 ? 1.320 6.812 9.212 1.00 87.12 337 VAL A CA 1
ATOM 2658 C C . VAL A 1 337 ? 2.347 7.725 8.569 1.00 87.12 337 VAL A C 1
ATOM 2660 O O . VAL A 1 337 ? 1.933 8.742 7.972 1.00 87.12 337 VAL A O 1
#

Secondary structure (DSSP, 8-state):
------------------B-TTT--B--TT-SB-TTT--B---S-------------PPP-----EEEEETTEEEEEPHHHHHHHHHHHHHHHHHHHHHHHHHHHHHHH--SHHHHHHHHHHHHHHHHHHHHHHHHHHHHHTT--SS-HHHHHHHHHHH--HHHHHHHHHHHHHHHHHHHHHTS---GGGTSTT----SS-HHHHHHHH-----SSHHHHHHHSS--HHHHHHHHHT--HHHHHHHHHHHHHHHHHHHHHHHHHTT-------HHHHHHHHHHHHHHHTT-S-GGGHHHHHHHHHHH-TTSTTHHHHHHHHH-S-HHHHHHHHHH--

Sequence (337 aa):
MGIYGILEQTAYGGIHMPFCTNCGTQVRDTAAFCHECGKAIKKPNAGASASGCKDFNIDFAPGKETVFSLCGQLITISPEMDAFNNYRKQFSRIARIKANDLRNEYWARITNLDSFLTVFPEIYSKHRKPLIDTAMRILAQADIYDISPEQFESQHTADFCLCGEDVDVVIESFNKTIEANQDKKIKVYNMMPGMVFHGLGGFAAALAVNAAVNTIAEIDIKNANVTQKQRAELFGRINLDLLMERAYIDYWRVFLSLTFRLNQRGFDVWYPNEQDNNRANGLYQNLTLGRIPPEKVLSQVALLLNCNPYTEGCLDYLTARFGITLETQAIASYLSV

Radius of gyration: 23.73 Å; chains: 1; bounding box: 59×55×65 Å

pLDDT: mean 80.4, std 20.75, range [24.89, 98.12]